Protein AF-A0A1F9WRW9-F1 (afdb_monomer)

Mean predicted aligned error: 10.28 Å

Radius of gyration: 24.56 Å; Cα contacts (8 Å, |Δi|>4): 635; chains: 1; bounding box: 62×51×99 Å

Foldseek 3Di:
DKFWEFEAEAQDEPPDGLADLVLLVVLCVVLVGQEYEHAYEPDQVVLVVSCVVPDSHHRWTWHFAQEPLFTKIQTNADDDDDHHHHQQVSQVVSVVRVTFIEQELQQDPRTNPPCLLPHPGLAYALAEQLVLVVVVSSPVRVVSCVVNVHAYWHHHNFNHSNCGNQKTKIFPDDDDVCRRVSRSVNRIDIRHGHDDQPVVLCCCAPVLDADAAADRSDNAAPLPPNAYKYFYPAFDFAQAPPPRDTDTGRIAGSVRHDHDPVRVVVSVVVSPDDDPVCVVVPPDDDPDDDPDPDDDDDDDDDDDDDD

Nearest PDB structures (foldseek):
  7rty-assembly2_B  TM=6.836E-01  e=5.326E-07  Pseudomonas syringae
  2yxo-assembly1_B  TM=4.960E-01  e=2.112E-01  Thermus thermophilus
  7k47-assembly1_A  TM=5.049E-01  e=2.153E+00  Stenotrophomonas maltophilia K279a
  6ht7-assembly1_I  TM=4.083E-01  e=4.763E+00  Homo sapiens

Solvent-accessible surface area (backbone atoms only — not comparable to full-atom values): 16814 Å² total; per-residue (Å²): 99,70,39,34,27,22,68,32,27,29,38,40,53,93,95,41,79,60,42,53,74,65,50,43,53,54,22,33,60,75,48,69,37,49,28,36,24,28,31,15,54,97,45,36,68,64,30,51,48,46,36,74,76,38,82,94,42,47,51,42,26,18,29,34,34,48,25,72,56,20,38,34,30,27,42,55,36,86,65,79,70,80,62,64,39,52,50,66,59,51,42,52,53,23,45,74,55,69,18,44,32,30,34,45,42,23,60,48,89,62,19,33,42,76,48,66,81,72,53,91,55,45,29,27,28,25,36,45,10,72,47,43,86,53,57,64,41,32,51,52,26,40,50,51,23,59,76,68,71,41,18,68,42,16,14,22,67,33,35,42,41,90,51,48,52,50,5,19,24,32,34,55,22,84,51,78,86,40,42,62,62,18,48,58,69,45,43,61,49,71,39,88,32,53,54,82,78,52,68,68,55,48,43,34,53,75,67,63,51,60,84,49,74,59,54,67,81,52,100,58,52,30,95,85,76,57,31,20,64,35,60,44,97,61,70,40,83,41,53,14,75,83,77,58,58,72,44,78,40,38,62,29,23,47,82,65,53,26,68,46,69,70,60,46,53,54,50,52,51,56,72,72,46,78,58,86,83,54,71,76,72,78,75,66,82,78,80,78,82,76,82,77,80,81,81,82,78,86,85,79,88,80,88,79,89,83,134

Sequence (307 aa):
MALRLDLHVHSQSHGRTYITAENLRSALQRGKLHGVAITNFFDMSHALWLKKNITDFIILAGQEIWTKGGHIIGLGTRKVIEDFHDTEETIKEIHAQGGIAIAPHPYLFLGIGDKVYSAPVDAVESYNGIIGPYIIPNLRAKYAAKKRKLPQTASTDTMDSGYIGHSFTEVAADNEAQILPAICSGRMRLHKRSLPLPLSFIMKNLLYFKNIAPYSLHAMPCLICGSSMAVRPLKKKLACSACGMEQRSRILCSNGHYLCKPCIMEKTKKLLTPAPTERSKLRTPAPAESSKLHTLAPTGRGQGEGE

Structure (mmCIF, N/CA/C/O backbone):
data_AF-A0A1F9WRW9-F1
#
_entry.id   AF-A0A1F9WRW9-F1
#
loop_
_atom_site.group_PDB
_atom_site.id
_atom_site.type_symbol
_atom_site.label_atom_id
_atom_site.label_alt_id
_atom_site.label_comp_id
_atom_site.label_asym_id
_atom_site.label_entity_id
_atom_site.label_seq_id
_atom_site.pdbx_PDB_ins_code
_atom_site.Cartn_x
_atom_site.Cartn_y
_atom_site.Cartn_z
_atom_site.occupancy
_atom_site.B_iso_or_equiv
_atom_site.auth_seq_id
_atom_site.auth_comp_id
_atom_site.auth_asym_id
_atom_site.auth_atom_id
_atom_site.pdbx_PDB_model_num
ATOM 1 N N . MET A 1 1 ? -20.398 1.602 15.200 1.00 82.12 1 MET A N 1
ATOM 2 C CA . MET A 1 1 ? -19.785 2.882 14.781 1.00 82.12 1 MET A CA 1
ATOM 3 C C . MET A 1 1 ? -19.032 2.684 13.465 1.00 82.12 1 MET A C 1
ATOM 5 O O . MET A 1 1 ? -18.997 1.566 12.956 1.00 82.12 1 MET A O 1
ATOM 9 N N . ALA A 1 2 ? -18.525 3.759 12.849 1.00 93.06 2 ALA A N 1
ATOM 10 C CA . ALA A 1 2 ? -17.751 3.688 11.608 1.00 93.06 2 ALA A CA 1
ATOM 11 C C . ALA A 1 2 ? -16.446 4.483 11.744 1.00 93.06 2 ALA A C 1
ATOM 13 O O . ALA A 1 2 ? -16.473 5.680 12.028 1.00 93.06 2 ALA A O 1
ATOM 14 N N . LEU A 1 3 ? -15.314 3.820 11.514 1.00 98.19 3 LEU A N 1
ATOM 15 C CA . LEU A 1 3 ? -13.981 4.408 11.597 1.00 98.19 3 LEU A CA 1
ATOM 16 C C . LEU A 1 3 ? -13.522 4.852 10.210 1.00 98.19 3 LEU A C 1
ATOM 18 O O . LEU A 1 3 ? -13.533 4.077 9.258 1.00 98.19 3 LEU A O 1
ATOM 22 N N . ARG A 1 4 ? -13.104 6.111 10.102 1.00 98.44 4 ARG A N 1
ATOM 23 C CA . ARG A 1 4 ? -12.564 6.723 8.877 1.00 98.44 4 ARG A CA 1
ATOM 24 C C . ARG A 1 4 ? -11.053 6.528 8.842 1.00 98.44 4 ARG A C 1
ATOM 26 O O . ARG A 1 4 ? -10.370 7.113 9.681 1.00 98.44 4 ARG A O 1
ATOM 33 N N . LEU A 1 5 ? -10.564 5.731 7.894 1.00 98.38 5 LEU A N 1
ATOM 34 C CA . LEU A 1 5 ? -9.168 5.303 7.812 1.00 98.38 5 LEU A CA 1
ATOM 35 C C . LEU A 1 5 ? -8.613 5.501 6.401 1.00 98.38 5 LEU A C 1
ATOM 37 O O . LEU A 1 5 ? -9.212 5.044 5.427 1.00 98.38 5 LEU A O 1
ATOM 41 N N . ASP A 1 6 ? -7.451 6.136 6.286 1.00 98.00 6 ASP A N 1
ATOM 42 C CA . ASP A 1 6 ? -6.658 6.085 5.054 1.00 98.00 6 ASP A CA 1
ATOM 43 C C . ASP A 1 6 ? -5.771 4.834 5.097 1.00 98.00 6 ASP A C 1
ATOM 45 O O . ASP A 1 6 ? -4.915 4.717 5.967 1.00 98.00 6 ASP A O 1
ATOM 49 N N . LEU A 1 7 ? -6.037 3.852 4.235 1.00 98.00 7 LEU A N 1
ATOM 50 C CA . LEU A 1 7 ? -5.495 2.490 4.363 1.00 98.00 7 LEU A CA 1
ATOM 51 C C . LEU A 1 7 ? -4.192 2.244 3.583 1.00 98.00 7 LEU A C 1
ATOM 53 O O . LEU A 1 7 ? -3.739 1.103 3.521 1.00 98.00 7 LEU A O 1
ATOM 57 N N . HIS A 1 8 ? -3.606 3.283 2.988 1.00 97.44 8 HIS A N 1
ATOM 58 C CA . HIS A 1 8 ? -2.374 3.178 2.210 1.00 97.44 8 HIS A CA 1
ATOM 59 C C . HIS A 1 8 ? -1.616 4.510 2.278 1.00 97.44 8 HIS A C 1
ATOM 61 O O . HIS A 1 8 ? -1.972 5.460 1.581 1.00 97.44 8 HIS A O 1
ATOM 67 N N . VAL A 1 9 ? -0.610 4.603 3.150 1.00 96.31 9 VAL A N 1
ATOM 68 C CA . VAL A 1 9 ? 0.214 5.807 3.353 1.00 96.31 9 VAL A CA 1
ATOM 69 C C . VAL A 1 9 ? 1.658 5.404 3.633 1.00 96.31 9 VAL A C 1
ATOM 71 O O . VAL A 1 9 ? 1.925 4.477 4.397 1.00 96.31 9 VAL A O 1
ATOM 74 N N . HIS A 1 10 ? 2.599 6.161 3.079 1.00 94.69 10 HIS A N 1
ATOM 75 C CA . HIS A 1 10 ? 4.034 5.947 3.245 1.00 94.69 10 HIS A CA 1
ATOM 76 C C . HIS A 1 10 ? 4.632 7.041 4.127 1.00 94.69 10 HIS A C 1
ATOM 78 O O . HIS A 1 10 ? 4.780 8.189 3.722 1.00 94.69 10 HIS A O 1
ATOM 84 N N . SER A 1 11 ? 5.005 6.697 5.354 1.00 92.44 11 SER A N 1
ATOM 85 C CA . SER A 1 11 ? 5.686 7.625 6.267 1.00 92.44 11 SER A CA 1
ATOM 86 C C . SER A 1 11 ? 7.194 7.705 6.036 1.00 92.44 11 SER A C 1
ATOM 88 O O . SER A 1 11 ? 7.817 8.723 6.348 1.00 92.44 11 SER A O 1
ATOM 90 N N . GLN A 1 12 ? 7.781 6.638 5.490 1.00 86.88 12 GLN A N 1
ATOM 91 C CA . GLN A 1 12 ? 9.188 6.563 5.124 1.00 86.88 12 GLN A CA 1
ATOM 92 C C . GLN A 1 12 ? 9.367 5.815 3.811 1.00 86.88 12 GLN A C 1
ATOM 94 O O . GLN A 1 12 ? 8.565 4.960 3.445 1.00 86.88 12 GLN A O 1
ATOM 99 N N . SER A 1 13 ? 10.468 6.102 3.125 1.00 76.44 13 SER A N 1
ATOM 100 C CA . SER A 1 13 ? 10.911 5.321 1.974 1.00 76.44 13 SER A CA 1
ATOM 101 C C . SER A 1 13 ? 12.418 5.485 1.796 1.00 76.44 13 SER A C 1
ATOM 103 O O . SER A 1 13 ? 12.931 6.603 1.879 1.00 76.44 13 SER A O 1
ATOM 105 N N . HIS A 1 14 ? 13.129 4.377 1.560 1.00 68.62 14 HIS A N 1
ATOM 106 C CA . HIS A 1 14 ? 14.575 4.348 1.286 1.00 68.62 14 HIS A CA 1
ATOM 107 C C . HIS A 1 14 ? 15.418 5.148 2.303 1.00 68.62 14 HIS A C 1
ATOM 109 O O . HIS A 1 14 ? 16.254 5.972 1.930 1.00 68.62 14 HIS A O 1
ATOM 115 N N . GLY A 1 15 ? 15.160 4.948 3.601 1.00 67.31 15 GLY A N 1
ATOM 116 C CA . GLY A 1 15 ? 15.907 5.592 4.691 1.00 67.31 15 GLY A CA 1
ATOM 117 C C . GLY A 1 15 ? 15.568 7.067 4.937 1.00 67.31 15 GLY A C 1
ATOM 118 O O . GLY A 1 15 ? 16.216 7.710 5.759 1.00 67.31 15 GLY A O 1
ATOM 119 N N . ARG A 1 16 ? 14.562 7.623 4.249 1.00 75.38 16 ARG A N 1
ATOM 120 C CA . ARG A 1 16 ? 14.072 8.990 4.473 1.00 75.38 16 ARG A CA 1
ATOM 121 C C . ARG A 1 16 ? 12.708 8.972 5.142 1.00 75.38 16 ARG A C 1
ATOM 123 O O . ARG A 1 16 ? 11.812 8.262 4.687 1.00 75.38 16 ARG A O 1
ATOM 130 N N . THR A 1 17 ? 12.545 9.800 6.169 1.00 82.75 17 THR A N 1
ATOM 131 C CA . THR A 1 17 ? 11.250 10.075 6.799 1.00 82.75 17 THR A CA 1
ATOM 132 C C . THR A 1 17 ? 10.580 11.258 6.125 1.00 82.75 17 THR A C 1
ATOM 134 O O . THR A 1 17 ? 11.174 12.328 6.029 1.00 82.75 17 THR A O 1
ATOM 137 N N . TYR A 1 18 ? 9.339 11.068 5.680 1.00 84.12 18 TYR A N 1
ATOM 138 C CA . TYR A 1 18 ? 8.533 12.108 5.036 1.00 84.12 18 TYR A CA 1
ATOM 139 C C . TYR A 1 18 ? 7.429 12.642 5.952 1.00 84.12 18 TYR A C 1
ATOM 141 O O . TYR A 1 18 ? 7.049 13.806 5.855 1.00 84.12 18 TYR A O 1
ATOM 149 N N . ILE A 1 19 ? 6.926 11.808 6.865 1.00 91.38 19 ILE A N 1
ATOM 150 C CA . ILE A 1 19 ? 5.790 12.139 7.729 1.00 91.38 19 ILE A CA 1
ATOM 151 C C . ILE A 1 19 ? 6.215 11.946 9.180 1.00 91.38 19 ILE A C 1
ATOM 153 O O . ILE A 1 19 ? 6.437 10.817 9.592 1.00 91.38 19 ILE A O 1
ATOM 157 N N . THR A 1 20 ? 6.328 13.023 9.959 1.00 94.38 20 THR A N 1
ATOM 158 C CA . THR A 1 20 ? 6.591 12.939 11.408 1.00 94.38 20 THR A CA 1
ATOM 159 C C . THR A 1 20 ? 5.308 12.658 12.194 1.00 94.38 20 THR A C 1
ATOM 161 O O . THR A 1 20 ? 4.205 12.753 11.648 1.00 94.38 20 THR A O 1
ATOM 164 N N . ALA A 1 21 ? 5.429 12.345 13.488 1.00 96.62 21 ALA A N 1
ATOM 165 C CA . ALA A 1 21 ? 4.270 12.133 14.354 1.00 96.62 21 ALA A CA 1
ATOM 166 C C . ALA A 1 21 ? 3.379 13.382 14.460 1.00 96.62 21 ALA A C 1
ATOM 168 O O . ALA A 1 21 ? 2.155 13.272 14.412 1.00 96.62 21 ALA A O 1
ATOM 169 N N . GLU A 1 22 ? 3.982 14.568 14.557 1.00 96.75 22 GLU A N 1
ATOM 170 C CA . GLU A 1 22 ? 3.281 15.851 14.661 1.00 96.75 22 GLU A CA 1
ATOM 171 C C . GLU A 1 22 ? 2.482 16.118 13.386 1.00 96.75 22 GLU A C 1
ATOM 173 O O . GLU A 1 22 ? 1.268 16.322 13.432 1.00 96.75 22 GLU A O 1
ATOM 178 N N . ASN A 1 23 ? 3.145 16.014 12.230 1.00 95.81 23 ASN A N 1
ATOM 179 C CA . ASN A 1 23 ? 2.509 16.217 10.934 1.00 95.81 23 ASN A CA 1
ATOM 180 C C . ASN A 1 23 ? 1.405 15.187 10.673 1.00 95.81 23 ASN A C 1
ATOM 182 O O . ASN A 1 23 ? 0.386 15.525 10.066 1.00 95.81 23 ASN A O 1
ATOM 186 N N . LEU A 1 24 ? 1.578 13.947 11.143 1.00 97.88 24 LEU A N 1
ATOM 187 C CA . LEU A 1 24 ? 0.551 12.920 11.041 1.00 97.88 24 LEU A CA 1
ATOM 188 C C . LEU A 1 24 ? -0.679 13.262 11.887 1.00 97.88 24 LEU A C 1
ATOM 190 O O . LEU A 1 24 ? -1.792 13.238 11.365 1.00 97.88 24 LEU A O 1
ATOM 194 N N . ARG A 1 25 ? -0.495 13.643 13.158 1.00 98.19 25 ARG A N 1
ATOM 195 C CA . ARG A 1 25 ? -1.594 14.075 14.042 1.00 98.19 25 ARG A CA 1
ATOM 196 C C . ARG A 1 25 ? -2.367 15.238 13.426 1.00 98.19 25 ARG A C 1
ATOM 198 O O . ARG A 1 25 ? -3.588 15.159 13.298 1.00 98.19 25 ARG A O 1
ATOM 205 N N . SER A 1 26 ? -1.667 16.277 12.963 1.00 97.69 26 SER A N 1
ATOM 206 C CA . SER A 1 26 ? -2.303 17.425 12.305 1.00 97.69 26 SER A CA 1
ATOM 207 C C . SER A 1 26 ? -3.091 17.019 11.057 1.00 97.69 26 SER A C 1
ATOM 209 O O . SER A 1 26 ? -4.183 17.536 10.814 1.00 97.69 26 SER A O 1
ATOM 211 N N . ALA A 1 27 ? -2.573 16.076 10.266 1.00 97.19 27 ALA A N 1
ATOM 212 C CA . ALA A 1 27 ? -3.260 15.576 9.083 1.00 97.19 27 ALA A CA 1
ATOM 213 C C . ALA A 1 27 ? -4.540 14.798 9.427 1.00 97.19 27 ALA A C 1
ATOM 215 O O . ALA A 1 27 ? -5.587 15.053 8.827 1.00 97.19 27 ALA A O 1
ATOM 216 N N . LEU A 1 28 ? -4.482 13.903 10.419 1.00 98.19 28 LEU A N 1
ATOM 217 C CA . LEU A 1 28 ? -5.633 13.118 10.876 1.00 98.19 28 LEU A CA 1
ATOM 218 C C . LEU A 1 28 ? -6.740 14.014 11.446 1.00 98.19 28 LEU A C 1
ATOM 220 O O . LEU A 1 28 ? -7.907 13.856 11.075 1.00 98.19 28 LEU A O 1
ATOM 224 N N . GLN A 1 29 ? -6.373 15.014 12.255 1.00 97.81 29 GLN A N 1
ATOM 225 C CA . GLN A 1 29 ? -7.298 16.021 12.787 1.00 97.81 29 GLN A CA 1
ATOM 226 C C . GLN A 1 29 ? -7.979 16.810 11.663 1.00 97.81 29 GLN A C 1
ATOM 228 O O . GLN A 1 29 ? -9.209 16.873 11.597 1.00 97.81 29 GLN A O 1
ATOM 233 N N . ARG A 1 30 ? -7.193 17.358 10.727 1.00 96.69 30 ARG A N 1
ATOM 234 C CA . ARG A 1 30 ? -7.701 18.123 9.576 1.00 96.69 30 ARG A CA 1
ATOM 235 C C . ARG A 1 30 ? -8.633 17.291 8.693 1.00 96.69 30 ARG A C 1
ATOM 237 O O . ARG A 1 30 ? -9.667 17.790 8.251 1.00 96.69 30 ARG A O 1
ATOM 244 N N . GLY A 1 31 ? -8.287 16.028 8.445 1.00 95.06 31 GLY A N 1
ATOM 245 C CA . GLY A 1 31 ? -9.088 15.090 7.653 1.00 95.06 31 GLY A CA 1
ATOM 246 C C . GLY A 1 31 ? -10.327 14.549 8.377 1.00 95.06 31 GLY A C 1
ATOM 247 O O . GLY A 1 31 ? -11.183 13.922 7.740 1.00 95.06 31 GLY A O 1
ATOM 248 N N . LYS A 1 32 ? -10.446 14.798 9.693 1.00 97.12 32 LYS A N 1
ATOM 249 C CA . LYS A 1 32 ? -11.432 14.171 10.589 1.00 97.12 32 LYS A CA 1
ATOM 250 C C . LYS A 1 32 ? -11.393 12.639 10.466 1.00 97.12 32 LYS A C 1
ATOM 252 O O . LYS A 1 32 ? -12.433 11.986 10.326 1.00 97.12 32 LYS A O 1
ATOM 257 N N . LEU A 1 33 ? -10.180 12.091 10.420 1.00 98.12 33 LEU A N 1
ATOM 258 C CA . LEU A 1 33 ? -9.922 10.657 10.374 1.00 98.12 33 LEU A CA 1
ATOM 259 C C . LEU A 1 33 ? -9.777 10.106 11.790 1.00 98.12 33 LEU A C 1
ATOM 261 O O . LEU A 1 33 ? -9.302 10.792 12.689 1.00 98.12 33 LEU A O 1
ATOM 265 N N . HIS A 1 34 ? -10.156 8.844 11.959 1.00 98.38 34 HIS A N 1
ATOM 266 C CA . HIS A 1 34 ? -9.939 8.114 13.208 1.00 98.38 34 HIS A CA 1
ATOM 267 C C . HIS A 1 34 ? -8.572 7.417 13.216 1.00 98.38 34 HIS A C 1
ATOM 269 O O . HIS A 1 34 ? -8.095 7.001 14.268 1.00 98.38 34 HIS A O 1
ATOM 275 N N . GLY A 1 35 ? -7.939 7.282 12.049 1.00 98.06 35 GLY A N 1
ATOM 276 C CA . GLY A 1 35 ? -6.665 6.600 11.920 1.00 98.06 35 GLY A CA 1
ATOM 277 C C . GLY A 1 35 ? -6.154 6.480 10.491 1.00 98.06 35 GLY A C 1
ATOM 278 O O . GLY A 1 35 ? -6.742 7.007 9.543 1.00 98.06 35 GLY A O 1
ATOM 279 N N . VAL A 1 36 ? -5.047 5.759 10.356 1.00 98.56 36 VAL A N 1
ATOM 280 C CA . VAL A 1 36 ? -4.311 5.538 9.106 1.00 98.56 36 VAL A CA 1
ATOM 281 C C . VAL A 1 36 ? -3.607 4.185 9.145 1.00 98.56 36 VAL A C 1
ATOM 283 O O . VAL A 1 36 ? -3.233 3.710 10.218 1.00 98.56 36 VAL A O 1
ATOM 286 N N . ALA A 1 37 ? -3.393 3.575 7.983 1.00 98.38 37 ALA A N 1
ATOM 287 C CA . ALA A 1 37 ? -2.439 2.493 7.820 1.00 98.38 37 ALA A CA 1
ATOM 288 C C . ALA A 1 37 ? -1.130 3.018 7.227 1.00 98.38 37 ALA A C 1
ATOM 290 O O . ALA A 1 37 ? -1.129 3.654 6.174 1.00 98.38 37 ALA A O 1
ATOM 291 N N . ILE A 1 38 ? -0.022 2.738 7.910 1.00 97.88 38 ILE A N 1
ATOM 292 C CA . ILE A 1 38 ? 1.322 3.066 7.439 1.00 97.88 38 ILE A CA 1
ATOM 293 C C . ILE A 1 38 ? 1.915 1.809 6.808 1.00 97.88 38 ILE A C 1
ATOM 295 O O . ILE A 1 38 ? 2.136 0.821 7.507 1.00 97.88 38 ILE A O 1
ATOM 299 N N . THR A 1 39 ? 2.156 1.853 5.501 1.00 96.88 39 THR A N 1
ATOM 300 C CA . THR A 1 39 ? 2.497 0.697 4.658 1.00 96.88 39 THR A CA 1
ATOM 301 C C . THR A 1 39 ? 3.750 0.974 3.838 1.00 96.88 39 THR A C 1
ATOM 303 O O . THR A 1 39 ? 3.727 0.914 2.615 1.00 96.88 39 THR A O 1
ATOM 306 N N . ASN A 1 40 ? 4.848 1.301 4.518 1.00 93.56 40 ASN A N 1
ATOM 307 C CA . ASN A 1 40 ? 6.118 1.611 3.863 1.00 93.56 40 ASN A CA 1
ATOM 308 C C . ASN A 1 40 ? 6.660 0.404 3.070 1.00 93.56 40 ASN A C 1
ATOM 310 O O . ASN A 1 40 ? 6.335 -0.754 3.349 1.00 93.56 40 ASN A O 1
ATOM 314 N N . PHE A 1 41 ? 7.547 0.686 2.117 1.00 90.94 41 PHE A N 1
ATOM 315 C CA . PHE A 1 41 ? 8.319 -0.330 1.400 1.00 90.94 41 PHE A CA 1
ATOM 316 C C . PHE A 1 41 ? 9.515 -0.816 2.225 1.00 90.94 41 PHE A C 1
ATOM 318 O O . PHE A 1 41 ? 10.189 0.007 2.847 1.00 90.94 41 PHE A O 1
ATOM 325 N N . PHE A 1 42 ? 9.835 -2.113 2.149 1.00 88.12 42 PHE A N 1
ATOM 326 C CA . PHE A 1 42 ? 11.041 -2.767 2.706 1.00 88.12 42 PHE A CA 1
ATOM 327 C C . PHE A 1 42 ? 11.261 -2.670 4.229 1.00 88.12 42 PHE A C 1
ATOM 329 O O . PHE A 1 42 ? 12.128 -3.357 4.765 1.00 88.12 42 PHE A O 1
ATOM 336 N N . ASP A 1 43 ? 10.515 -1.824 4.937 1.00 86.88 43 ASP A N 1
ATOM 337 C CA . ASP A 1 43 ? 10.693 -1.540 6.357 1.00 86.88 43 ASP A CA 1
ATOM 338 C C . ASP A 1 43 ? 9.342 -1.247 7.022 1.00 86.88 43 ASP A C 1
ATOM 340 O O . ASP A 1 43 ? 8.448 -0.647 6.432 1.00 86.88 43 ASP A O 1
ATOM 344 N N . MET A 1 44 ? 9.209 -1.642 8.285 1.00 92.69 44 MET A N 1
ATOM 345 C CA . MET A 1 44 ? 8.047 -1.370 9.134 1.00 92.69 44 MET A CA 1
ATOM 346 C C . MET A 1 44 ? 8.406 -0.595 10.407 1.00 92.69 44 MET A C 1
ATOM 348 O O . MET A 1 44 ? 7.517 -0.253 11.188 1.00 92.69 44 MET A O 1
ATOM 352 N N . SER A 1 45 ? 9.685 -0.298 10.638 1.00 92.00 45 SER A N 1
ATOM 353 C CA . SER A 1 45 ? 10.194 0.244 11.901 1.00 92.00 45 SER A CA 1
ATOM 354 C C . SER A 1 45 ? 9.472 1.524 12.310 1.00 92.00 45 SER A C 1
ATOM 356 O O . SER A 1 45 ? 9.022 1.653 13.449 1.00 92.00 45 SER A O 1
ATOM 358 N N . HIS A 1 46 ? 9.264 2.448 11.372 1.00 94.38 46 HIS A N 1
ATOM 359 C CA . HIS A 1 46 ? 8.559 3.689 11.672 1.00 94.38 46 HIS A CA 1
ATOM 360 C C . HIS A 1 46 ? 7.039 3.539 11.755 1.00 94.38 46 HIS A C 1
ATOM 362 O O . HIS A 1 46 ? 6.419 4.236 12.551 1.00 94.38 46 HIS A O 1
ATOM 368 N N . ALA A 1 47 ? 6.430 2.594 11.030 1.00 95.69 47 ALA A N 1
ATOM 369 C CA . ALA A 1 47 ? 5.016 2.260 11.222 1.00 95.69 47 ALA A CA 1
ATOM 370 C C . ALA A 1 47 ? 4.763 1.760 12.656 1.00 95.69 47 ALA A C 1
ATOM 372 O O . ALA A 1 47 ? 3.835 2.212 13.328 1.00 95.69 47 ALA A O 1
ATOM 373 N N . LEU A 1 48 ? 5.638 0.879 13.152 1.00 95.75 48 LEU A N 1
ATOM 374 C CA . LEU A 1 48 ? 5.597 0.358 14.519 1.00 95.75 48 LEU A CA 1
ATOM 375 C C . LEU A 1 48 ? 5.904 1.444 15.560 1.00 95.75 48 LEU A C 1
ATOM 377 O O . LEU A 1 48 ? 5.237 1.513 16.593 1.00 95.75 48 LEU A O 1
ATOM 381 N N . TRP A 1 49 ? 6.873 2.322 15.285 1.00 96.25 49 TRP A N 1
ATOM 382 C CA . TRP A 1 49 ? 7.179 3.460 16.152 1.00 96.25 49 TRP A CA 1
ATOM 383 C C . TRP A 1 49 ? 5.996 4.432 16.248 1.00 96.25 49 TRP A C 1
ATOM 385 O O . TRP A 1 49 ? 5.603 4.787 17.358 1.00 96.25 49 TRP A O 1
ATOM 395 N N . LEU A 1 50 ? 5.370 4.808 15.127 1.00 97.12 50 LEU A N 1
ATOM 396 C CA . LEU A 1 50 ? 4.178 5.664 15.119 1.00 97.12 50 LEU A CA 1
ATOM 397 C C . LEU A 1 50 ? 3.032 5.012 15.895 1.00 97.12 50 LEU A C 1
ATOM 399 O O . LEU A 1 50 ? 2.422 5.668 16.732 1.00 97.12 50 LEU A O 1
ATOM 403 N N . LYS A 1 51 ? 2.801 3.708 15.692 1.00 96.88 51 LYS A N 1
ATOM 404 C CA . LYS A 1 51 ? 1.787 2.949 16.434 1.00 96.88 51 LYS A CA 1
ATOM 405 C C . LYS A 1 51 ? 2.002 2.959 17.944 1.00 96.88 51 LYS A C 1
ATOM 407 O O . LYS A 1 51 ? 1.038 3.008 18.696 1.00 96.88 51 LYS A O 1
ATOM 412 N N . LYS A 1 52 ? 3.255 2.934 18.400 1.00 96.75 52 LYS A N 1
ATOM 413 C CA . LYS A 1 52 ? 3.582 3.007 19.828 1.00 96.75 52 LYS A CA 1
ATOM 414 C C . LYS A 1 52 ? 3.422 4.420 20.407 1.00 96.75 52 LYS A C 1
ATOM 416 O O . LYS A 1 52 ? 3.060 4.549 21.571 1.00 96.75 52 LYS A O 1
ATOM 421 N N . ASN A 1 53 ? 3.727 5.462 19.630 1.00 97.06 53 ASN A N 1
ATOM 422 C CA . ASN A 1 53 ? 3.836 6.845 20.120 1.00 97.06 53 ASN A CA 1
ATOM 423 C C . ASN A 1 53 ? 2.610 7.730 19.808 1.00 97.06 53 ASN A C 1
ATOM 425 O O . ASN A 1 53 ? 2.531 8.870 20.271 1.00 97.06 53 ASN A O 1
ATOM 429 N N . ILE A 1 54 ? 1.650 7.238 19.024 1.00 97.44 54 ILE A N 1
ATOM 430 C CA . ILE A 1 54 ? 0.385 7.918 18.724 1.00 97.44 54 ILE A CA 1
ATOM 431 C C . ILE A 1 54 ? -0.762 7.044 19.223 1.00 97.44 54 ILE A C 1
ATOM 433 O O . ILE A 1 54 ? -1.072 6.024 18.620 1.00 97.44 54 ILE A O 1
ATOM 437 N N . THR A 1 55 ? -1.364 7.445 20.343 1.00 95.75 55 THR A N 1
ATOM 438 C CA . THR A 1 55 ? -2.390 6.675 21.071 1.00 95.75 55 THR A CA 1
ATOM 439 C C . THR A 1 55 ? -3.786 7.299 21.016 1.00 95.75 55 THR A C 1
ATOM 441 O O . THR A 1 55 ? -4.771 6.645 21.339 1.00 95.75 55 THR A O 1
ATOM 444 N N . ASP A 1 56 ? -3.883 8.555 20.591 1.00 96.50 56 ASP A N 1
ATOM 445 C CA . ASP A 1 56 ? -5.116 9.314 20.344 1.00 96.50 56 ASP A CA 1
ATOM 446 C C . ASP A 1 56 ? -5.725 9.043 18.958 1.00 96.50 56 ASP A C 1
ATOM 448 O O . ASP A 1 56 ? -6.866 9.421 18.702 1.00 96.50 56 ASP A O 1
ATOM 452 N N . PHE A 1 57 ? -4.984 8.368 18.076 1.00 98.19 57 PHE A N 1
ATOM 453 C CA . PHE A 1 57 ? -5.449 7.907 16.770 1.00 98.19 57 PHE A CA 1
ATOM 454 C C . PHE A 1 57 ? -5.089 6.443 16.550 1.00 98.19 57 PHE A C 1
ATOM 456 O O . PHE A 1 57 ? -4.106 5.938 17.087 1.00 98.19 57 PHE A O 1
ATOM 463 N N . ILE A 1 58 ? -5.850 5.775 15.688 1.00 98.38 58 ILE A N 1
ATOM 464 C CA . ILE A 1 58 ? -5.565 4.398 15.293 1.00 98.38 58 ILE A CA 1
ATOM 465 C C . ILE A 1 58 ? -4.451 4.398 14.246 1.00 98.38 58 ILE A C 1
ATOM 467 O O . ILE A 1 58 ? -4.631 4.898 13.134 1.00 98.38 58 ILE A O 1
ATOM 471 N N . ILE A 1 59 ? -3.316 3.787 14.573 1.00 98.12 59 ILE A N 1
ATOM 472 C CA . ILE A 1 59 ? -2.233 3.550 13.618 1.00 98.12 59 ILE A CA 1
ATOM 473 C C . ILE A 1 59 ? -2.156 2.054 13.319 1.00 98.12 59 ILE A C 1
ATOM 475 O O . ILE A 1 59 ? -1.704 1.247 14.135 1.00 98.12 59 ILE A O 1
ATOM 479 N N . LEU A 1 60 ? -2.576 1.674 12.116 1.00 97.81 60 LEU A N 1
ATOM 480 C CA . LEU A 1 60 ? -2.418 0.314 11.620 1.00 97.81 60 LEU A CA 1
ATOM 481 C C . LEU A 1 60 ? -1.025 0.169 11.012 1.00 97.81 60 LEU A C 1
ATOM 483 O O . LEU A 1 60 ? -0.691 0.814 10.019 1.00 97.81 60 LEU A O 1
ATOM 487 N N . ALA A 1 61 ? -0.206 -0.689 11.611 1.00 96.81 61 ALA A N 1
ATOM 488 C CA . ALA A 1 61 ? 1.066 -1.066 11.016 1.00 96.81 61 ALA A CA 1
ATOM 489 C C . ALA A 1 61 ? 0.824 -2.041 9.857 1.00 96.81 61 ALA A C 1
ATOM 491 O O . ALA A 1 61 ? 0.015 -2.968 9.963 1.00 96.81 61 ALA A O 1
ATOM 492 N N . GLY A 1 62 ? 1.534 -1.823 8.759 1.00 96.50 62 GLY A N 1
ATOM 493 C CA . GLY A 1 62 ? 1.576 -2.723 7.622 1.00 96.50 62 GLY A CA 1
ATOM 494 C C . GLY A 1 62 ? 2.819 -2.477 6.778 1.00 96.50 62 GLY A C 1
ATOM 495 O O . GLY A 1 62 ? 3.694 -1.689 7.138 1.00 96.50 62 GLY A O 1
ATOM 496 N N . GLN A 1 63 ? 2.883 -3.153 5.642 1.00 96.88 63 GLN A N 1
ATOM 497 C CA . GLN A 1 63 ? 3.968 -3.027 4.673 1.00 96.88 63 GLN A CA 1
ATOM 498 C C . GLN A 1 63 ? 3.381 -3.125 3.270 1.00 96.88 63 GLN A C 1
ATOM 500 O O . GLN A 1 63 ? 2.491 -3.945 3.038 1.00 96.88 63 GLN A O 1
ATOM 505 N N . GLU A 1 64 ? 3.879 -2.320 2.336 1.00 97.06 64 GLU A N 1
ATOM 506 C CA . GLU A 1 64 ? 3.669 -2.568 0.913 1.00 97.06 64 GLU A CA 1
ATOM 507 C C . GLU A 1 64 ? 4.848 -3.397 0.385 1.00 97.06 64 GLU A C 1
ATOM 509 O O . GLU A 1 64 ? 5.969 -2.910 0.244 1.00 97.06 64 GLU A O 1
ATOM 514 N N . ILE A 1 65 ? 4.600 -4.684 0.142 1.00 96.25 65 ILE A N 1
ATOM 515 C CA . ILE A 1 65 ? 5.608 -5.683 -0.215 1.00 96.25 65 ILE A CA 1
ATOM 516 C C . ILE A 1 65 ? 5.708 -5.829 -1.730 1.00 96.25 65 ILE A C 1
ATOM 518 O O . ILE A 1 65 ? 4.720 -6.050 -2.436 1.00 96.25 65 ILE A O 1
ATOM 522 N N . TRP A 1 66 ? 6.931 -5.782 -2.238 1.00 93.94 66 TRP A N 1
ATOM 523 C CA . TRP A 1 66 ? 7.276 -5.984 -3.634 1.00 93.94 66 TRP A CA 1
ATOM 524 C C . TRP A 1 66 ? 7.406 -7.466 -3.955 1.00 93.94 66 TRP A C 1
ATOM 526 O O . TRP A 1 66 ? 8.491 -8.029 -3.903 1.00 93.94 66 TRP A O 1
ATOM 536 N N . THR A 1 67 ? 6.331 -8.119 -4.375 1.00 94.62 67 THR A N 1
ATOM 537 C CA . THR A 1 67 ? 6.407 -9.525 -4.813 1.00 94.62 67 THR A CA 1
ATOM 538 C C . THR A 1 67 ? 6.870 -9.636 -6.272 1.00 94.62 67 THR A C 1
ATOM 540 O O . THR A 1 67 ? 6.809 -8.670 -7.042 1.00 94.62 67 THR A O 1
ATOM 543 N N . LYS A 1 68 ? 7.242 -10.842 -6.722 1.00 90.12 68 LYS A N 1
ATOM 544 C CA . LYS A 1 68 ? 7.487 -11.135 -8.153 1.00 90.12 68 LYS A CA 1
ATOM 545 C C . LYS A 1 68 ? 6.301 -10.763 -9.041 1.00 90.12 68 LYS A C 1
ATOM 547 O O . LYS A 1 68 ? 6.474 -10.283 -10.164 1.00 90.12 68 LYS A O 1
ATOM 552 N N . GLY A 1 69 ? 5.082 -10.952 -8.539 1.00 89.81 69 GLY A N 1
ATOM 553 C CA . GLY A 1 69 ? 3.855 -10.598 -9.243 1.00 89.81 69 GLY A CA 1
ATOM 554 C C . GLY A 1 69 ? 3.477 -9.128 -9.138 1.00 89.81 69 GLY A C 1
ATOM 555 O O . GLY A 1 69 ? 2.715 -8.674 -9.984 1.00 89.81 69 GL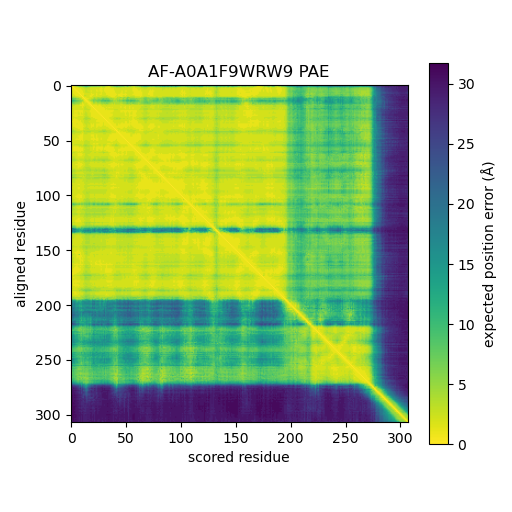Y A O 1
ATOM 556 N N . GLY A 1 70 ? 4.059 -8.342 -8.227 1.00 92.69 70 GLY A N 1
ATOM 557 C CA . GLY A 1 70 ? 3.744 -6.927 -7.990 1.00 92.69 70 GLY A CA 1
ATOM 558 C C . GLY A 1 70 ? 3.514 -6.583 -6.526 1.00 92.69 70 GLY A C 1
ATOM 559 O O . GLY A 1 70 ? 3.737 -7.414 -5.654 1.00 92.69 70 GLY A O 1
ATOM 560 N N . HIS A 1 71 ? 3.081 -5.358 -6.263 1.00 96.25 71 HIS A N 1
ATOM 561 C CA . HIS A 1 71 ? 2.848 -4.896 -4.901 1.00 96.25 71 HIS A CA 1
ATOM 562 C C . HIS A 1 71 ? 1.657 -5.611 -4.256 1.00 96.25 71 HIS A C 1
ATOM 564 O O . HIS A 1 71 ? 0.611 -5.776 -4.888 1.00 96.25 71 HIS A O 1
ATOM 570 N N . ILE A 1 72 ? 1.822 -6.001 -2.995 1.00 98.31 72 ILE A N 1
ATOM 571 C CA . ILE A 1 72 ? 0.776 -6.482 -2.090 1.00 98.31 72 ILE A CA 1
ATOM 572 C C . ILE A 1 72 ? 0.924 -5.712 -0.785 1.00 98.31 72 ILE A C 1
ATOM 574 O O . ILE A 1 72 ? 2.031 -5.596 -0.275 1.00 98.31 72 ILE A O 1
ATOM 578 N N . ILE A 1 73 ? -0.174 -5.221 -0.221 1.00 98.56 73 ILE A N 1
ATOM 579 C CA . ILE A 1 73 ? -0.159 -4.663 1.131 1.00 98.56 73 ILE A CA 1
ATOM 580 C C . ILE A 1 73 ? -0.493 -5.771 2.121 1.00 98.56 73 ILE A C 1
ATOM 582 O O . ILE A 1 73 ? -1.547 -6.396 2.008 1.00 98.56 73 ILE A O 1
ATOM 586 N N . GLY A 1 74 ? 0.368 -5.957 3.118 1.00 98.50 74 GLY A N 1
ATOM 587 C CA . GLY A 1 74 ? 0.040 -6.674 4.345 1.00 98.50 74 GLY A CA 1
ATOM 588 C C . GLY A 1 74 ? -0.375 -5.684 5.427 1.00 98.50 74 GLY A C 1
ATOM 589 O O . GLY A 1 74 ? 0.470 -4.946 5.927 1.00 98.50 74 GLY A O 1
ATOM 590 N N . LEU A 1 75 ? -1.660 -5.650 5.792 1.00 98.06 75 LEU A N 1
ATOM 591 C CA . LEU A 1 75 ? -2.148 -4.847 6.921 1.00 98.06 75 LEU A CA 1
ATOM 592 C C . LEU A 1 75 ? -2.241 -5.692 8.187 1.00 98.06 75 LEU A C 1
ATOM 594 O O . LEU A 1 75 ? -2.746 -6.810 8.145 1.00 98.06 75 LEU A O 1
ATOM 598 N N . GLY A 1 76 ? -1.819 -5.137 9.324 1.00 96.12 76 GLY A N 1
ATOM 599 C CA . GLY A 1 76 ? -1.853 -5.833 10.613 1.00 96.12 76 GLY A CA 1
ATOM 600 C C . GLY A 1 76 ? -0.688 -6.796 10.839 1.00 96.12 76 GLY A C 1
ATOM 601 O O . GLY A 1 76 ? -0.720 -7.579 11.788 1.00 96.12 76 GLY A O 1
ATOM 602 N N . THR A 1 77 ? 0.344 -6.742 9.998 1.00 96.31 77 THR A N 1
ATOM 603 C CA . THR A 1 77 ? 1.580 -7.507 10.188 1.00 96.31 77 THR A CA 1
ATOM 604 C C . THR A 1 77 ? 2.388 -6.938 11.359 1.00 96.31 77 THR A C 1
ATOM 606 O O . THR A 1 77 ? 2.286 -5.761 11.714 1.00 96.31 77 THR A O 1
ATOM 609 N N . ARG A 1 78 ? 3.170 -7.796 12.023 1.00 92.94 78 ARG A N 1
ATOM 610 C CA . ARG A 1 78 ? 3.969 -7.423 13.210 1.00 92.94 78 ARG A CA 1
ATOM 611 C C . ARG A 1 78 ? 5.464 -7.388 12.928 1.00 92.94 78 ARG A C 1
ATOM 613 O O . ARG A 1 78 ? 6.216 -6.811 13.710 1.00 92.94 78 ARG A O 1
ATOM 620 N N . LYS A 1 79 ? 5.893 -8.043 11.855 1.00 94.50 79 LYS A N 1
ATOM 621 C CA . LYS A 1 79 ? 7.283 -8.131 11.424 1.00 94.50 79 LYS A CA 1
ATOM 622 C C . LYS A 1 79 ? 7.348 -7.856 9.930 1.00 94.50 79 LYS A C 1
ATOM 624 O O . LYS A 1 79 ? 6.391 -8.137 9.211 1.00 94.50 79 LYS A O 1
ATOM 629 N N . VAL A 1 80 ? 8.494 -7.342 9.498 1.00 94.94 80 VAL A N 1
ATOM 630 C CA . VAL A 1 80 ? 8.802 -7.165 8.078 1.00 94.94 80 VAL A CA 1
ATOM 631 C C . VAL A 1 80 ? 8.665 -8.511 7.370 1.00 94.94 80 VAL A C 1
ATOM 633 O O . VAL A 1 80 ? 9.158 -9.528 7.860 1.00 94.94 80 VAL A O 1
ATOM 636 N N . ILE A 1 81 ? 7.985 -8.497 6.231 1.00 94.88 81 ILE A N 1
ATOM 637 C CA . ILE A 1 81 ? 7.905 -9.609 5.293 1.00 94.88 81 ILE A CA 1
ATOM 638 C C . ILE A 1 81 ? 8.915 -9.338 4.187 1.00 94.88 81 ILE A C 1
ATOM 640 O O . ILE A 1 81 ? 8.999 -8.224 3.668 1.00 94.88 81 ILE A O 1
ATOM 644 N N . GLU A 1 82 ? 9.700 -10.354 3.848 1.00 91.56 82 GLU A N 1
ATOM 645 C CA . GLU A 1 82 ? 10.733 -10.221 2.832 1.00 91.56 82 GLU A CA 1
ATOM 646 C C . GLU A 1 82 ? 10.136 -9.924 1.450 1.00 91.56 82 GLU A C 1
ATOM 648 O O . GLU A 1 82 ? 9.183 -10.559 0.988 1.00 91.56 82 GLU A O 1
ATOM 653 N N . ASP A 1 83 ? 10.746 -8.966 0.764 1.00 91.00 83 ASP A N 1
ATOM 654 C CA . ASP A 1 83 ? 10.410 -8.622 -0.605 1.00 91.00 83 ASP A CA 1
ATOM 655 C C . ASP A 1 83 ? 10.959 -9.640 -1.616 1.00 91.00 83 ASP A C 1
ATOM 657 O O . ASP A 1 83 ? 11.867 -10.433 -1.370 1.00 91.00 83 ASP A O 1
ATOM 661 N N . PHE A 1 84 ? 10.429 -9.550 -2.829 1.00 90.94 84 PHE A N 1
ATOM 662 C CA . PHE A 1 84 ? 10.822 -10.286 -4.029 1.00 90.94 84 PHE A CA 1
ATOM 663 C C . PHE A 1 84 ? 10.544 -11.796 -4.000 1.00 90.94 84 PHE A C 1
ATOM 665 O O . PHE A 1 84 ? 11.004 -12.517 -4.893 1.00 90.94 84 PHE A O 1
ATOM 672 N N . HIS A 1 85 ? 9.744 -12.261 -3.041 1.00 91.75 85 HIS A N 1
ATOM 673 C CA . HIS A 1 85 ? 9.173 -13.609 -3.016 1.00 91.75 85 HIS A CA 1
ATOM 674 C C . HIS A 1 85 ? 7.970 -13.752 -3.957 1.00 91.75 85 HIS A C 1
ATOM 676 O O . HIS A 1 85 ? 7.556 -12.799 -4.635 1.00 91.75 85 HIS A O 1
ATOM 682 N N . ASP A 1 86 ? 7.467 -14.979 -4.089 1.00 95.19 86 ASP A N 1
ATOM 683 C CA . ASP A 1 86 ? 6.252 -15.241 -4.853 1.00 95.19 86 ASP A CA 1
ATOM 684 C C . ASP A 1 86 ? 5.027 -14.552 -4.226 1.00 95.19 86 ASP A C 1
ATOM 686 O O . ASP A 1 86 ? 4.952 -14.366 -3.014 1.00 95.19 86 ASP A O 1
ATOM 690 N N . THR A 1 87 ? 4.068 -14.137 -5.059 1.00 96.25 87 THR A N 1
ATOM 691 C CA . THR A 1 87 ? 2.909 -13.363 -4.590 1.00 96.25 87 THR A CA 1
ATOM 692 C C . THR A 1 87 ? 2.064 -14.168 -3.607 1.00 96.25 87 THR A C 1
ATOM 694 O O . THR A 1 87 ? 1.645 -13.642 -2.579 1.00 96.25 87 THR A O 1
ATOM 697 N N . GLU A 1 88 ? 1.825 -15.439 -3.903 1.00 97.75 88 GLU A N 1
ATOM 698 C CA . GLU A 1 88 ? 0.999 -16.326 -3.103 1.00 97.75 88 GLU A CA 1
ATOM 699 C C . GLU A 1 88 ? 1.705 -16.730 -1.799 1.00 97.75 88 GLU A C 1
ATOM 701 O O . GLU A 1 88 ? 1.055 -16.826 -0.758 1.00 97.75 88 GLU A O 1
ATOM 706 N N . GLU A 1 89 ? 3.028 -16.907 -1.822 1.00 97.62 89 GLU A N 1
ATOM 707 C CA . GLU A 1 89 ? 3.840 -17.134 -0.615 1.00 97.62 89 GLU A CA 1
ATOM 708 C C . GLU A 1 89 ? 3.852 -15.912 0.307 1.00 97.62 89 GLU A C 1
ATOM 710 O O . GLU A 1 89 ? 3.614 -16.049 1.507 1.00 97.62 89 GLU A O 1
ATOM 715 N N . THR A 1 90 ? 4.034 -14.707 -0.245 1.00 98.19 90 THR A N 1
ATOM 716 C CA . THR A 1 90 ? 3.937 -13.460 0.525 1.00 98.19 90 THR A CA 1
ATOM 717 C C . THR A 1 90 ? 2.565 -13.320 1.185 1.00 98.19 90 THR A C 1
ATOM 719 O O . THR A 1 90 ? 2.487 -12.957 2.355 1.00 98.19 90 THR A O 1
ATOM 722 N N . ILE A 1 91 ? 1.476 -13.634 0.475 1.00 98.62 91 ILE A N 1
ATOM 723 C CA . ILE A 1 91 ? 0.122 -13.577 1.048 1.00 98.62 91 ILE A CA 1
ATOM 724 C C . ILE A 1 91 ? -0.039 -14.574 2.203 1.00 98.62 91 ILE A C 1
ATOM 726 O O . ILE A 1 91 ? -0.575 -14.209 3.248 1.00 98.62 91 ILE A O 1
ATOM 730 N N . LYS A 1 92 ? 0.476 -15.801 2.060 1.00 98.50 92 LYS A N 1
ATOM 731 C CA . LYS A 1 92 ? 0.462 -16.788 3.152 1.00 98.50 92 LYS A CA 1
ATOM 732 C C . LYS A 1 92 ? 1.202 -16.285 4.390 1.00 98.50 92 LYS A C 1
ATOM 734 O O . LYS A 1 92 ? 0.703 -16.468 5.494 1.00 98.50 92 LYS A O 1
ATOM 739 N N . GLU A 1 93 ? 2.350 -15.633 4.218 1.00 98.44 93 GLU A N 1
ATOM 740 C CA . GLU A 1 93 ? 3.107 -15.048 5.331 1.00 98.44 93 GLU A CA 1
ATOM 741 C C . GLU A 1 93 ? 2.343 -13.891 6.001 1.00 98.44 93 GLU A C 1
ATOM 743 O O . GLU A 1 93 ? 2.286 -13.816 7.229 1.00 98.44 93 GLU A O 1
ATOM 748 N N . ILE A 1 94 ? 1.669 -13.033 5.221 1.00 98.62 94 ILE A N 1
ATOM 749 C CA . ILE A 1 94 ? 0.774 -11.991 5.763 1.00 98.62 94 ILE A CA 1
ATOM 750 C C . ILE A 1 94 ? -0.289 -12.625 6.670 1.00 98.62 94 ILE A C 1
ATOM 752 O O . ILE A 1 94 ? -0.480 -12.189 7.811 1.00 98.62 94 ILE A O 1
ATOM 756 N N . HIS A 1 95 ? -0.955 -13.676 6.185 1.00 98.62 95 HIS A N 1
ATOM 757 C CA . HIS A 1 95 ? -1.985 -14.394 6.936 1.00 98.62 95 HIS A CA 1
ATOM 758 C C . HIS A 1 95 ? -1.423 -15.124 8.159 1.00 98.62 95 HIS A C 1
ATOM 760 O O . HIS A 1 95 ? -2.061 -15.115 9.210 1.00 98.62 95 HIS A O 1
ATOM 766 N N . ALA A 1 96 ? -0.216 -15.694 8.078 1.00 98.25 96 ALA A N 1
ATOM 767 C CA . ALA A 1 96 ? 0.456 -16.350 9.204 1.00 98.25 96 ALA A CA 1
ATOM 768 C C . ALA A 1 96 ? 0.745 -15.377 10.361 1.00 98.25 96 ALA A C 1
ATOM 770 O O . ALA A 1 96 ? 0.738 -15.762 11.532 1.00 98.25 96 ALA A O 1
ATOM 771 N N . GLN A 1 97 ? 0.929 -14.090 10.056 1.00 97.81 97 GLN A N 1
ATOM 772 C CA . GLN A 1 97 ? 1.033 -13.042 11.069 1.00 97.81 97 GLN A CA 1
ATOM 773 C C . GLN A 1 97 ? -0.331 -12.559 11.594 1.00 97.81 97 GLN A C 1
ATOM 775 O O . GLN A 1 97 ? -0.364 -11.746 12.518 1.00 97.81 97 GLN A O 1
ATOM 780 N N . GLY A 1 98 ? -1.454 -13.063 11.078 1.00 97.38 98 GLY A N 1
ATOM 781 C CA . GLY A 1 98 ? -2.807 -12.602 11.411 1.00 97.38 98 GLY A CA 1
ATOM 782 C C . GLY A 1 98 ? -3.192 -11.285 10.730 1.00 97.38 98 GLY A C 1
ATOM 783 O O . GLY A 1 98 ? -4.149 -10.637 11.153 1.00 97.38 98 GLY A O 1
ATOM 784 N N . GLY A 1 99 ? -2.426 -10.871 9.717 1.00 98.12 99 GLY A N 1
ATOM 785 C CA . GLY A 1 99 ? -2.748 -9.730 8.871 1.00 98.12 99 GLY A CA 1
ATOM 786 C C . GLY A 1 99 ? -3.683 -10.103 7.722 1.00 98.12 99 GLY A C 1
ATOM 787 O O . GLY A 1 99 ? -4.063 -11.261 7.558 1.00 98.12 99 GLY A O 1
ATOM 788 N N . ILE A 1 100 ? -4.023 -9.110 6.904 1.00 98.69 100 ILE A N 1
ATOM 789 C CA . ILE A 1 100 ? -4.815 -9.281 5.678 1.00 98.69 100 ILE A CA 1
ATOM 790 C C . ILE A 1 100 ? -4.036 -8.767 4.471 1.00 98.69 100 ILE A C 1
ATOM 792 O O . ILE A 1 100 ? -3.295 -7.783 4.569 1.00 98.69 100 ILE A O 1
ATOM 796 N N . ALA A 1 101 ? -4.223 -9.418 3.329 1.00 98.75 101 ALA A N 1
ATOM 797 C CA . ALA A 1 101 ? -3.597 -9.065 2.070 1.00 98.75 101 ALA A CA 1
ATOM 798 C C . ALA A 1 101 ? -4.539 -8.211 1.216 1.00 98.75 101 ALA A C 1
ATOM 800 O O . ALA A 1 101 ? -5.617 -8.647 0.808 1.00 98.75 101 ALA A O 1
ATOM 801 N N . ILE A 1 102 ? -4.110 -6.999 0.884 1.00 98.62 102 ILE A N 1
ATOM 802 C CA . ILE A 1 102 ? -4.811 -6.116 -0.048 1.00 98.62 102 ILE A CA 1
ATOM 803 C C . ILE A 1 102 ? -4.000 -6.056 -1.340 1.00 98.62 102 ILE A C 1
ATOM 805 O O . ILE A 1 102 ? -2.782 -5.921 -1.299 1.00 98.62 102 ILE A O 1
ATOM 809 N N . ALA A 1 103 ? -4.661 -6.143 -2.494 1.00 98.25 103 ALA A N 1
ATOM 810 C CA . ALA A 1 103 ? -4.044 -5.807 -3.775 1.00 98.25 103 ALA A CA 1
ATOM 811 C C . ALA A 1 103 ? -4.086 -4.278 -3.969 1.00 98.25 103 ALA A C 1
ATOM 813 O O . ALA A 1 103 ? -5.139 -3.773 -4.389 1.00 98.25 103 ALA A O 1
ATOM 814 N N . PRO A 1 104 ? -3.004 -3.526 -3.668 1.00 96.38 104 PRO A N 1
ATOM 815 C CA . PRO A 1 104 ? -2.963 -2.102 -3.942 1.00 96.38 104 PRO A CA 1
ATOM 816 C C . PRO A 1 104 ? -2.971 -1.891 -5.447 1.00 96.38 104 PRO A C 1
ATOM 818 O O . PRO A 1 104 ? -2.333 -2.639 -6.201 1.00 96.38 104 PRO A O 1
ATOM 821 N N . HIS A 1 105 ? -3.721 -0.882 -5.880 1.00 92.75 105 HIS A N 1
ATOM 822 C CA . HIS A 1 105 ? -3.695 -0.332 -7.224 1.00 92.75 105 HIS A CA 1
ATOM 823 C C . HIS A 1 105 ? -3.312 -1.333 -8.343 1.00 92.75 105 HIS A C 1
ATOM 825 O O . HIS A 1 105 ? -2.319 -1.139 -9.056 1.00 92.75 105 HIS A O 1
ATOM 831 N N . PRO A 1 106 ? -4.066 -2.433 -8.543 1.00 93.56 106 PRO A N 1
ATOM 832 C CA . PRO A 1 106 ? -3.583 -3.597 -9.293 1.00 93.56 106 PRO A CA 1
ATOM 833 C C . PRO A 1 106 ? -3.202 -3.266 -10.741 1.00 93.56 106 PRO A C 1
ATOM 835 O O . PRO A 1 106 ? -2.342 -3.915 -11.324 1.00 93.56 106 PRO A O 1
ATOM 838 N N . TYR A 1 107 ? -3.804 -2.231 -11.325 1.00 89.88 107 TYR A N 1
ATOM 839 C CA . TYR A 1 107 ? -3.562 -1.808 -12.705 1.00 89.88 107 TYR A CA 1
ATOM 840 C C . TYR A 1 107 ? -2.654 -0.577 -12.844 1.00 89.88 107 TYR A C 1
ATOM 842 O O . TYR A 1 107 ? -2.563 -0.016 -13.942 1.00 89.88 107 TYR A O 1
ATOM 850 N N . LEU A 1 108 ? -1.996 -0.157 -11.760 1.00 82.56 108 LEU A N 1
ATOM 851 C CA . LEU A 1 108 ? -0.930 0.844 -11.779 1.00 82.56 108 LEU A CA 1
ATOM 852 C C . LEU A 1 108 ? 0.443 0.209 -11.991 1.00 82.56 108 LEU A C 1
ATOM 854 O O . LEU A 1 108 ? 0.582 -1.002 -12.175 1.00 82.56 108 LEU A O 1
ATOM 858 N N . PHE A 1 109 ? 1.467 1.062 -12.045 1.00 75.00 109 PHE A N 1
ATOM 859 C CA . PHE A 1 109 ? 2.845 0.599 -12.098 1.00 75.00 109 PHE A CA 1
ATOM 860 C C . PHE A 1 109 ? 3.131 -0.338 -10.932 1.00 75.00 109 PHE A C 1
ATOM 862 O O . PHE A 1 109 ? 2.740 -0.041 -9.814 1.00 75.00 109 PHE A O 1
ATOM 869 N N . LEU A 1 110 ? 3.806 -1.453 -11.206 1.00 84.75 110 LEU A N 1
ATOM 870 C CA . LEU A 1 110 ? 4.166 -2.472 -10.215 1.00 84.75 110 LEU A CA 1
ATOM 871 C C . LEU A 1 110 ? 2.993 -3.165 -9.498 1.00 84.75 110 LEU A C 1
ATOM 873 O O . LEU A 1 110 ? 3.248 -4.156 -8.823 1.00 84.75 110 LEU A O 1
ATOM 877 N N . GLY A 1 111 ? 1.734 -2.791 -9.744 1.00 90.50 111 GLY A N 1
ATOM 878 C CA . GLY A 1 111 ? 0.567 -3.567 -9.323 1.00 90.50 111 GLY A CA 1
ATOM 879 C C . GLY A 1 111 ? 0.555 -4.987 -9.907 1.00 90.50 111 GLY A C 1
ATOM 880 O O . GLY A 1 111 ? 1.271 -5.308 -10.868 1.00 90.50 111 GLY A O 1
ATOM 881 N N . ILE A 1 112 ? -0.264 -5.860 -9.317 1.00 94.19 112 ILE A N 1
ATOM 882 C CA . ILE A 1 112 ? -0.334 -7.284 -9.691 1.00 94.19 112 ILE A CA 1
ATOM 883 C C . ILE A 1 112 ? -1.063 -7.567 -11.017 1.00 94.19 112 ILE A C 1
ATOM 885 O O . ILE A 1 11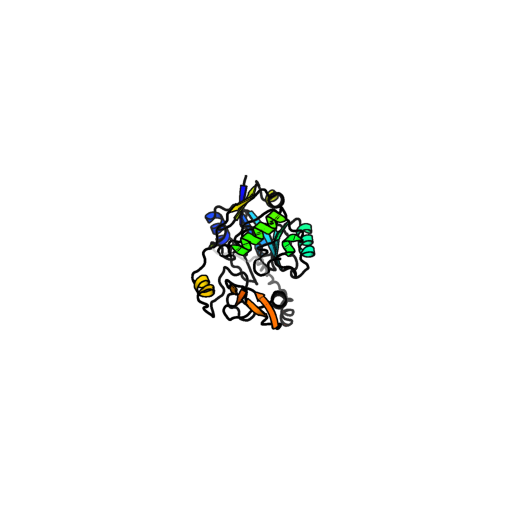2 ? -1.049 -8.688 -11.523 1.00 94.19 112 ILE A O 1
ATOM 889 N N . GLY A 1 113 ? -1.679 -6.556 -11.625 1.00 93.69 113 GLY A N 1
ATOM 890 C CA . GLY A 1 113 ? -2.392 -6.665 -12.892 1.00 93.69 113 GLY A CA 1
ATOM 891 C C . GLY A 1 113 ? -3.512 -7.700 -12.840 1.00 93.69 113 GLY A C 1
ATOM 892 O O . GLY A 1 113 ? -4.261 -7.781 -11.869 1.00 93.69 113 GLY A O 1
ATOM 893 N N . ASP A 1 114 ? -3.616 -8.514 -13.892 1.00 95.38 114 ASP A N 1
ATOM 894 C CA . ASP A 1 114 ? -4.650 -9.548 -13.996 1.00 95.38 114 ASP A CA 1
ATOM 895 C C . ASP A 1 114 ? -4.419 -10.741 -13.044 1.00 95.38 114 ASP A C 1
ATOM 897 O O . ASP A 1 114 ? -5.339 -11.535 -12.853 1.00 95.38 114 ASP A O 1
ATOM 901 N N . LYS A 1 115 ? -3.273 -10.825 -12.340 1.00 95.12 115 LYS A N 1
ATOM 902 C CA . LYS A 1 115 ? -3.115 -11.790 -11.235 1.00 95.12 115 LYS A CA 1
ATOM 903 C C . LYS A 1 115 ? -4.133 -11.565 -10.114 1.00 95.12 115 LYS A C 1
ATOM 905 O O . LYS A 1 115 ? -4.428 -12.504 -9.386 1.00 95.12 115 LYS A O 1
ATOM 910 N N . VAL A 1 116 ? -4.735 -10.375 -9.997 1.00 97.00 116 VAL A N 1
ATOM 911 C CA . VAL A 1 116 ? -5.821 -10.115 -9.029 1.00 97.00 116 VAL A CA 1
ATOM 912 C C . VAL A 1 116 ? -7.012 -11.078 -9.193 1.00 97.00 116 VAL A C 1
ATOM 914 O O . VAL A 1 116 ? -7.773 -11.286 -8.254 1.00 97.00 116 VAL A O 1
ATOM 917 N N . TYR A 1 117 ? -7.188 -11.691 -10.372 1.00 97.44 117 TYR A N 1
ATOM 918 C CA . TYR A 1 117 ? -8.245 -12.679 -10.603 1.00 97.44 117 TYR A CA 1
ATOM 919 C C . TYR A 1 117 ? -7.943 -14.062 -10.021 1.00 97.44 117 TYR A C 1
ATOM 921 O O . TYR A 1 117 ? -8.877 -14.847 -9.869 1.00 97.44 117 TYR A O 1
ATOM 929 N N . SER A 1 118 ? -6.692 -14.374 -9.684 1.00 96.69 118 SER A N 1
ATOM 930 C CA . SER A 1 118 ? -6.290 -15.674 -9.131 1.00 96.69 118 SER A CA 1
ATOM 931 C C . SER A 1 118 ? -5.684 -15.571 -7.732 1.00 96.69 118 SER A C 1
ATOM 933 O O . SER A 1 118 ? -5.896 -16.478 -6.935 1.00 96.69 118 SER A O 1
ATOM 935 N N . ALA A 1 119 ? -4.998 -14.471 -7.411 1.00 96.88 119 ALA A N 1
ATOM 936 C CA . ALA A 1 119 ? -4.316 -14.285 -6.134 1.00 96.88 119 ALA A CA 1
ATOM 937 C C . ALA A 1 119 ? -5.293 -14.368 -4.936 1.00 96.88 119 ALA A C 1
ATOM 939 O O . ALA A 1 119 ? -6.406 -13.830 -5.018 1.00 96.88 119 ALA A O 1
ATOM 940 N N . PRO A 1 120 ? -4.896 -15.004 -3.818 1.00 97.50 120 PRO A N 1
ATOM 941 C CA . PRO A 1 120 ? -5.733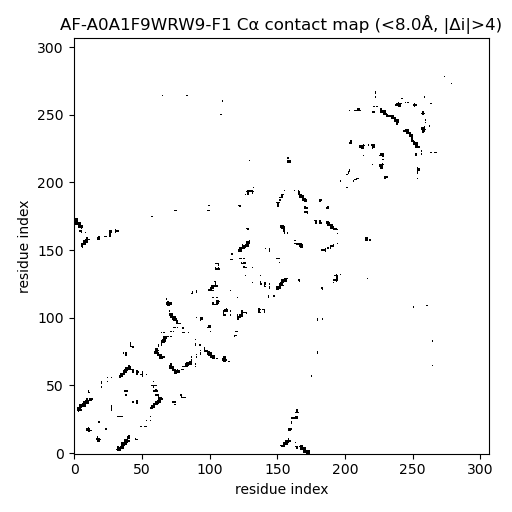 -15.181 -2.629 1.00 97.50 120 PRO A CA 1
ATOM 942 C C . PRO A 1 120 ? -5.767 -13.925 -1.735 1.00 97.50 120 PRO A C 1
ATOM 944 O O . PRO A 1 120 ? -5.544 -14.005 -0.534 1.00 97.50 120 PRO A O 1
ATOM 947 N N . VAL A 1 121 ? -6.015 -12.751 -2.321 1.00 98.44 121 VAL A N 1
ATOM 948 C CA . VAL A 1 121 ? -6.119 -11.479 -1.582 1.00 98.44 121 VAL A CA 1
ATOM 949 C C . VAL A 1 121 ? -7.484 -11.323 -0.909 1.00 98.44 121 VAL A C 1
ATOM 951 O O . VAL A 1 121 ? -8.498 -11.778 -1.439 1.00 98.44 121 VAL A O 1
ATOM 954 N N . ASP A 1 122 ? -7.516 -10.617 0.220 1.00 98.69 122 ASP A N 1
ATOM 955 C CA . ASP A 1 122 ? -8.721 -10.364 1.020 1.00 98.69 122 ASP A CA 1
ATOM 956 C C . ASP A 1 122 ? -9.495 -9.132 0.549 1.00 98.69 122 ASP A C 1
ATOM 958 O O . ASP A 1 122 ? -10.705 -9.039 0.740 1.00 98.69 122 ASP A O 1
ATOM 962 N N . ALA A 1 123 ? -8.809 -8.166 -0.063 1.00 98.50 123 ALA A N 1
ATOM 963 C CA . ALA A 1 123 ? -9.422 -6.958 -0.600 1.00 98.50 123 ALA A CA 1
ATOM 964 C C . ALA A 1 123 ? -8.630 -6.397 -1.788 1.00 98.50 123 ALA A C 1
ATOM 966 O O . ALA A 1 123 ? -7.479 -6.755 -2.041 1.00 98.50 123 ALA A O 1
ATOM 967 N N . VAL A 1 124 ? -9.250 -5.472 -2.516 1.00 98.38 124 VAL A N 1
ATOM 968 C CA . VAL A 1 124 ? -8.621 -4.746 -3.625 1.00 98.38 124 VAL A CA 1
ATOM 969 C C . VAL A 1 124 ? -8.746 -3.249 -3.386 1.00 98.38 124 VAL A C 1
ATOM 971 O O . VAL A 1 124 ? -9.849 -2.747 -3.163 1.00 98.38 124 VAL A O 1
ATOM 974 N N . GLU A 1 125 ? -7.648 -2.511 -3.529 1.00 97.56 125 GLU A N 1
ATOM 975 C CA . GLU A 1 125 ? -7.702 -1.052 -3.611 1.00 97.56 125 GLU A CA 1
ATOM 976 C C . GLU A 1 125 ? -8.339 -0.654 -4.949 1.00 97.56 125 GLU A C 1
ATOM 978 O O . GLU A 1 125 ? -7.718 -0.620 -6.013 1.00 97.56 125 GLU A O 1
ATOM 983 N N . SER A 1 126 ? -9.646 -0.408 -4.900 1.00 94.69 126 SER A N 1
ATOM 984 C CA . SER A 1 126 ? -10.460 -0.075 -6.072 1.00 94.69 126 SER A CA 1
ATOM 985 C C . SER A 1 126 ? -10.345 1.395 -6.474 1.00 94.69 126 SER A C 1
ATOM 987 O O . SER A 1 126 ? -10.785 1.783 -7.561 1.00 94.69 126 SER A O 1
ATOM 989 N N . TYR A 1 127 ? -9.825 2.224 -5.570 1.00 94.06 127 TYR A N 1
ATOM 990 C CA . TYR A 1 127 ? -9.598 3.634 -5.807 1.00 94.06 127 TYR A CA 1
ATOM 991 C C . TYR A 1 127 ? -8.339 4.106 -5.091 1.00 94.06 127 TYR A C 1
ATOM 993 O O . TYR A 1 127 ? -8.323 4.219 -3.868 1.00 94.06 127 TYR A O 1
ATOM 1001 N N . ASN A 1 128 ? -7.329 4.440 -5.880 1.00 91.06 128 ASN A N 1
ATOM 1002 C CA . ASN A 1 128 ? -6.123 5.081 -5.396 1.00 91.06 128 ASN A CA 1
ATOM 1003 C C . ASN A 1 128 ? -6.161 6.589 -5.711 1.00 91.06 128 ASN A C 1
ATOM 1005 O O . ASN A 1 128 ? -6.380 6.989 -6.864 1.00 91.06 128 ASN A O 1
ATOM 1009 N N . GLY A 1 129 ? -5.979 7.417 -4.679 1.00 82.62 129 GLY A N 1
ATOM 1010 C CA . GLY A 1 129 ? -6.066 8.874 -4.734 1.00 82.62 129 GLY A CA 1
ATOM 1011 C C . GLY A 1 129 ? -4.967 9.538 -5.563 1.00 82.62 129 GLY A C 1
ATOM 1012 O O . GLY A 1 129 ? -5.269 10.501 -6.278 1.00 82.62 129 GLY A O 1
ATOM 1013 N N . ILE A 1 130 ? -3.736 9.011 -5.533 1.00 76.88 130 ILE A N 1
ATOM 1014 C CA . ILE A 1 130 ? -2.569 9.550 -6.258 1.00 76.88 130 ILE A CA 1
ATOM 1015 C C . ILE A 1 130 ? -2.795 9.568 -7.771 1.00 76.88 130 ILE A C 1
ATOM 1017 O O . ILE A 1 130 ? -2.320 10.446 -8.490 1.00 76.88 130 ILE A O 1
ATOM 1021 N N . ILE A 1 131 ? -3.602 8.621 -8.250 1.00 66.31 131 ILE A N 1
ATOM 1022 C CA . ILE A 1 131 ? -3.909 8.416 -9.664 1.00 66.31 131 ILE A CA 1
ATOM 1023 C C . ILE A 1 131 ? -5.394 8.675 -9.951 1.00 66.31 131 ILE A C 1
ATOM 1025 O O . ILE A 1 131 ? -5.862 8.418 -11.053 1.00 66.31 131 ILE A O 1
ATOM 1029 N N . GLY A 1 132 ? -6.142 9.279 -9.023 1.00 59.75 132 GLY A N 1
ATOM 1030 C CA . GLY A 1 132 ? -7.543 9.662 -9.236 1.00 59.75 132 GLY A CA 1
ATOM 1031 C C . GLY A 1 132 ? -7.854 10.347 -10.590 1.00 59.75 132 GLY A C 1
ATOM 1032 O O . GLY A 1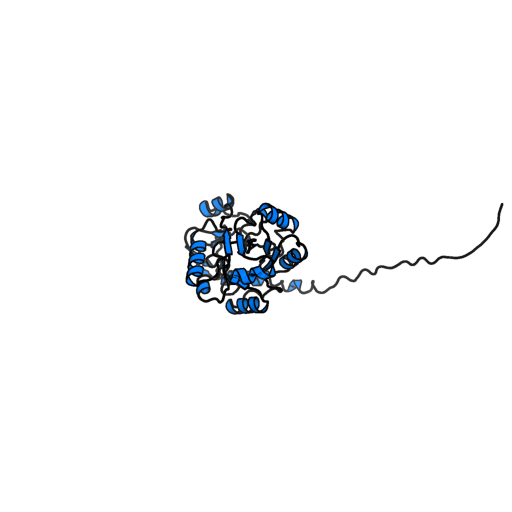 132 ? -8.909 10.072 -11.163 1.00 59.75 132 GLY A O 1
ATOM 1033 N N . PRO A 1 133 ? -6.942 11.147 -11.184 1.00 57.84 133 PRO A N 1
ATOM 1034 C CA . PRO A 1 133 ? -7.109 11.701 -12.535 1.00 57.84 133 PRO A CA 1
ATOM 1035 C C . PRO A 1 133 ? -7.039 10.683 -13.693 1.00 57.84 133 PRO A C 1
ATOM 1037 O O . PRO A 1 133 ? -7.587 10.935 -14.765 1.00 57.84 133 PRO A O 1
ATOM 1040 N N . TYR A 1 134 ? -6.407 9.519 -13.512 1.00 64.19 134 TYR A N 1
ATOM 1041 C CA . TYR A 1 134 ? -6.426 8.423 -14.484 1.00 64.19 134 TYR A CA 1
ATOM 1042 C C . TYR A 1 134 ? -7.534 7.445 -14.105 1.00 64.19 134 TYR A C 1
ATOM 1044 O O . TYR A 1 134 ? -7.359 6.484 -13.358 1.00 64.19 134 TYR A O 1
ATOM 1052 N N . ILE A 1 135 ? -8.698 7.688 -14.688 1.00 73.69 135 ILE A N 1
ATOM 1053 C CA . ILE A 1 135 ? -9.932 6.964 -14.383 1.00 73.69 135 ILE A CA 1
ATOM 1054 C C . ILE A 1 135 ? -9.808 5.458 -14.703 1.00 73.69 135 ILE A C 1
ATOM 1056 O O . ILE A 1 135 ? -10.337 4.616 -13.978 1.00 73.69 135 ILE A O 1
ATOM 1060 N N . ILE A 1 136 ? -9.074 5.089 -15.762 1.00 84.56 136 ILE A N 1
ATOM 1061 C CA . ILE A 1 136 ? -9.060 3.717 -16.304 1.00 84.56 136 ILE A CA 1
ATOM 1062 C C . ILE A 1 136 ? -8.512 2.668 -15.311 1.00 84.56 136 ILE A C 1
ATOM 1064 O O . ILE A 1 136 ? -9.191 1.656 -15.123 1.00 84.56 136 ILE A O 1
ATOM 1068 N N . PRO A 1 137 ? -7.333 2.832 -14.673 1.00 87.31 137 PRO A N 1
ATOM 1069 C CA . PRO A 1 137 ? -6.859 1.869 -13.677 1.00 87.31 137 PRO A CA 1
ATOM 1070 C C . PRO A 1 137 ? -7.828 1.631 -12.516 1.00 87.31 137 PRO A C 1
ATOM 1072 O O . PRO A 1 137 ? -8.108 0.475 -12.204 1.00 87.31 137 PRO A O 1
ATOM 1075 N N . ASN A 1 138 ? -8.396 2.697 -11.940 1.00 90.88 138 ASN A N 1
ATOM 1076 C CA . ASN A 1 138 ? -9.379 2.593 -10.857 1.00 90.88 138 ASN A CA 1
ATOM 1077 C C . ASN A 1 138 ? -10.657 1.871 -11.330 1.00 90.88 138 ASN A C 1
ATOM 1079 O O . ASN A 1 138 ? -11.187 1.010 -10.627 1.00 90.88 138 ASN A O 1
ATOM 1083 N N . LEU A 1 139 ? -11.127 2.134 -12.559 1.00 91.62 139 LEU A N 1
ATOM 1084 C CA . LEU A 1 139 ? -12.255 1.395 -13.142 1.00 91.62 139 LEU A CA 1
ATOM 1085 C C . LEU A 1 139 ? -11.950 -0.096 -13.318 1.00 91.62 139 LEU A C 1
ATOM 1087 O O . LEU A 1 139 ? -12.791 -0.930 -12.981 1.00 91.62 139 LEU A O 1
ATOM 1091 N N . ARG A 1 140 ? -10.754 -0.446 -13.809 1.00 94.50 140 ARG A N 1
ATOM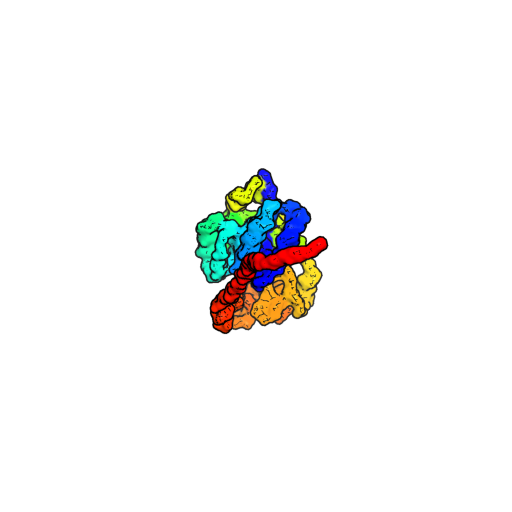 1092 C CA . ARG A 1 140 ? -10.340 -1.850 -13.950 1.00 94.50 140 ARG A CA 1
ATOM 1093 C C . ARG A 1 140 ? -10.229 -2.541 -12.592 1.00 94.50 140 ARG A C 1
ATOM 1095 O O . ARG A 1 140 ? -10.703 -3.665 -12.466 1.00 94.50 140 ARG A O 1
ATOM 1102 N N . ALA A 1 141 ? -9.667 -1.874 -11.583 1.00 95.19 141 ALA A N 1
ATOM 1103 C CA . ALA A 1 141 ? -9.547 -2.410 -10.227 1.00 95.19 141 ALA A CA 1
ATOM 1104 C C . ALA A 1 141 ? -10.930 -2.679 -9.618 1.00 95.19 141 ALA A C 1
ATOM 1106 O O . ALA A 1 141 ? -11.206 -3.786 -9.158 1.00 95.19 141 ALA A O 1
ATOM 1107 N N . LYS A 1 142 ? -11.846 -1.706 -9.725 1.00 95.75 142 LYS A N 1
ATOM 1108 C CA . LYS A 1 142 ? -13.253 -1.852 -9.323 1.00 95.75 142 LYS A CA 1
ATOM 1109 C C . LYS A 1 142 ? -13.951 -3.003 -10.052 1.00 95.75 142 LYS A C 1
ATOM 1111 O O . LYS A 1 142 ? -14.689 -3.763 -9.429 1.00 95.75 142 LYS A O 1
ATOM 1116 N N . TYR A 1 143 ? -13.747 -3.131 -11.363 1.00 97.44 143 TYR A N 1
ATOM 1117 C CA . TYR A 1 143 ? -14.329 -4.217 -12.153 1.00 97.44 143 TYR A CA 1
ATOM 1118 C C . TYR A 1 143 ? -13.814 -5.587 -11.697 1.00 97.44 143 TYR A C 1
ATOM 1120 O O . TYR A 1 143 ? -14.615 -6.491 -11.454 1.00 97.44 143 TYR A O 1
ATOM 1128 N N . ALA A 1 144 ? -12.500 -5.724 -11.513 1.00 97.44 144 ALA A N 1
ATOM 1129 C CA . ALA A 1 144 ? -11.887 -6.961 -11.050 1.00 97.44 144 ALA A CA 1
ATOM 1130 C C . ALA A 1 144 ? -12.391 -7.367 -9.657 1.00 97.44 144 ALA A C 1
ATOM 1132 O O . ALA A 1 144 ? -12.817 -8.508 -9.472 1.00 97.44 144 ALA A O 1
ATOM 1133 N N . ALA A 1 145 ? -12.443 -6.415 -8.717 1.00 97.44 145 ALA A N 1
ATOM 1134 C CA . ALA A 1 145 ? -12.956 -6.638 -7.367 1.00 97.44 145 ALA A CA 1
ATOM 1135 C C . ALA A 1 145 ? -14.415 -7.120 -7.380 1.00 97.44 145 ALA A C 1
ATOM 1137 O O . ALA A 1 145 ? -14.741 -8.121 -6.747 1.00 97.44 145 ALA A O 1
ATOM 1138 N N . LYS A 1 146 ? -15.285 -6.478 -8.176 1.00 97.62 146 LYS A N 1
ATOM 1139 C CA . LYS A 1 146 ? -16.684 -6.908 -8.344 1.00 97.62 146 LYS A CA 1
ATOM 1140 C C . LYS A 1 146 ? -16.798 -8.312 -8.928 1.00 97.62 146 LYS A C 1
ATOM 1142 O O . LYS A 1 146 ? -17.561 -9.120 -8.408 1.00 97.62 146 LYS A O 1
ATOM 1147 N N . LYS A 1 147 ? -16.037 -8.615 -9.985 1.00 97.88 147 LYS A N 1
ATOM 1148 C CA . LYS A 1 147 ? -16.047 -9.935 -10.632 1.00 97.88 147 LYS A CA 1
ATOM 1149 C C . LYS A 1 147 ? -15.615 -11.043 -9.666 1.00 97.88 147 LYS A C 1
ATOM 1151 O O . LYS A 1 147 ? -16.173 -12.133 -9.700 1.00 97.88 147 LYS A O 1
ATOM 1156 N N . ARG A 1 148 ? -14.655 -10.747 -8.789 1.00 97.38 148 ARG A N 1
ATOM 1157 C CA . ARG A 1 148 ? -14.162 -11.648 -7.741 1.00 97.38 148 ARG A CA 1
ATOM 1158 C C . ARG A 1 148 ? -14.989 -11.634 -6.449 1.00 97.38 148 ARG A C 1
ATOM 1160 O O . ARG A 1 148 ? -14.687 -12.431 -5.569 1.00 97.38 148 ARG A O 1
ATOM 1167 N N . LYS A 1 149 ? -15.998 -10.757 -6.335 1.00 97.50 149 LYS A N 1
ATOM 1168 C CA . LYS A 1 149 ? -16.757 -10.480 -5.099 1.00 97.50 149 LYS A CA 1
ATOM 1169 C C . LYS A 1 149 ? -15.855 -10.129 -3.905 1.00 97.50 149 LYS A C 1
ATOM 1171 O O . LYS A 1 149 ? -16.160 -10.483 -2.773 1.00 97.50 149 LYS A O 1
ATOM 1176 N N . LEU A 1 150 ? -14.750 -9.434 -4.168 1.00 98.25 150 LEU A N 1
ATOM 1177 C CA . LEU A 1 150 ? -13.811 -9.002 -3.136 1.00 98.25 150 LEU A CA 1
ATOM 1178 C C . LEU A 1 150 ? -14.234 -7.656 -2.526 1.00 98.25 150 LEU A C 1
ATOM 1180 O O . LEU A 1 150 ? -14.708 -6.773 -3.257 1.00 98.25 150 LEU A O 1
ATOM 1184 N N . PRO A 1 151 ? -14.014 -7.467 -1.214 1.00 98.38 151 PRO A N 1
ATOM 1185 C CA . PRO A 1 151 ? -14.016 -6.161 -0.571 1.00 98.38 151 PRO A CA 1
ATOM 1186 C C . PRO A 1 151 ? -13.160 -5.133 -1.320 1.00 98.38 151 PRO A C 1
ATOM 1188 O O . PRO A 1 151 ? -12.152 -5.457 -1.952 1.00 98.38 151 PRO A O 1
ATOM 1191 N N . GLN A 1 152 ? -13.575 -3.869 -1.265 1.00 97.81 152 GLN A N 1
ATOM 1192 C CA . GLN A 1 152 ? -12.975 -2.787 -2.045 1.00 97.81 152 GLN A CA 1
ATOM 1193 C C . GLN A 1 152 ? -12.526 -1.655 -1.134 1.00 97.81 152 GLN A C 1
ATOM 1195 O O . GLN A 1 152 ? -13.372 -1.028 -0.522 1.00 97.81 152 GLN A O 1
ATOM 1200 N N . THR A 1 153 ? -11.253 -1.288 -1.126 1.00 97.94 153 THR A N 1
ATOM 1201 C CA . THR A 1 153 ? -10.775 -0.130 -0.356 1.00 97.94 153 THR A CA 1
ATOM 1202 C C . THR A 1 153 ? -10.581 1.108 -1.236 1.00 97.94 153 THR A C 1
ATOM 1204 O O . THR A 1 153 ? -10.576 1.033 -2.477 1.00 97.94 153 THR A O 1
ATOM 1207 N N . ALA A 1 154 ? -10.488 2.263 -0.578 1.00 96.62 154 ALA A N 1
ATOM 1208 C CA . ALA A 1 154 ? -10.030 3.528 -1.139 1.00 96.62 154 ALA A CA 1
ATOM 1209 C C . ALA A 1 154 ? -9.026 4.202 -0.193 1.00 96.62 154 ALA A C 1
ATOM 1211 O O . ALA A 1 154 ? -9.259 4.260 1.019 1.00 96.62 154 ALA A O 1
ATOM 1212 N N . SER A 1 155 ? -7.947 4.729 -0.761 1.00 95.31 155 SER A N 1
ATOM 1213 C CA . SER A 1 155 ? -6.813 5.285 -0.013 1.00 95.31 155 SER A CA 1
ATOM 1214 C C . SER A 1 155 ? -5.989 6.242 -0.872 1.00 95.31 155 SER A C 1
ATOM 1216 O O . SER A 1 155 ? -6.258 6.399 -2.068 1.00 95.31 155 SER A O 1
ATOM 1218 N N . THR A 1 156 ? -5.050 6.962 -0.256 1.00 92.88 156 THR A N 1
ATOM 1219 C CA . THR A 1 156 ? -4.284 8.013 -0.942 1.00 92.88 156 THR A CA 1
ATOM 1220 C C . THR A 1 156 ? -2.991 7.539 -1.582 1.00 92.88 156 THR A C 1
ATOM 1222 O O . THR A 1 156 ? -2.669 8.086 -2.636 1.00 92.88 156 THR A O 1
ATOM 1225 N N . ASP A 1 157 ? -2.291 6.570 -0.979 1.00 92.94 157 ASP A N 1
ATOM 1226 C CA . ASP A 1 157 ? -0.944 6.122 -1.378 1.00 92.94 157 ASP A CA 1
ATOM 1227 C C . ASP A 1 157 ? 0.078 7.278 -1.359 1.00 92.94 157 ASP A C 1
ATOM 1229 O O . ASP A 1 157 ? 0.984 7.409 -2.179 1.00 92.94 157 ASP A O 1
ATOM 1233 N N . THR A 1 158 ? -0.126 8.214 -0.430 1.00 90.19 158 THR A N 1
ATOM 1234 C CA . THR A 1 158 ? 0.674 9.438 -0.338 1.00 90.19 158 THR A CA 1
ATOM 1235 C C . THR A 1 158 ? 1.915 9.241 0.530 1.00 90.19 158 THR A C 1
ATOM 1237 O O . THR A 1 158 ? 1.884 8.505 1.517 1.00 90.19 158 THR A O 1
ATOM 1240 N N . MET A 1 159 ? 2.983 9.978 0.210 1.00 89.50 159 MET A N 1
ATOM 1241 C CA . MET A 1 159 ? 4.112 10.217 1.124 1.00 89.50 159 MET A CA 1
ATOM 1242 C C . MET A 1 159 ? 4.028 11.588 1.817 1.00 89.50 159 MET A C 1
ATOM 1244 O O . MET A 1 159 ? 4.914 11.968 2.575 1.00 89.50 159 MET A O 1
ATOM 1248 N N . ASP A 1 160 ? 2.981 12.361 1.530 1.00 88.94 160 ASP A N 1
ATOM 1249 C CA . ASP A 1 160 ? 2.793 13.735 1.989 1.00 88.94 160 ASP A CA 1
ATOM 1250 C C . ASP A 1 160 ? 1.608 13.819 2.959 1.00 88.94 160 ASP A C 1
ATOM 1252 O O . ASP A 1 160 ? 0.466 13.493 2.604 1.00 88.94 160 ASP A O 1
ATOM 1256 N N . SER A 1 161 ? 1.875 14.288 4.179 1.00 92.81 161 SER A N 1
ATOM 1257 C CA . SER A 1 161 ? 0.871 14.450 5.235 1.00 92.81 161 SER A CA 1
ATOM 1258 C C . SER A 1 161 ? -0.229 15.454 4.867 1.00 92.81 161 SER A C 1
ATOM 1260 O O . SER A 1 161 ? -1.344 15.375 5.385 1.00 92.81 161 SER A O 1
ATOM 1262 N N . GLY A 1 162 ? 0.036 16.381 3.942 1.00 90.94 162 GLY A N 1
ATOM 1263 C CA . GLY A 1 162 ? -0.946 17.322 3.407 1.00 90.94 162 GLY A CA 1
ATOM 1264 C C . GLY A 1 162 ? -2.114 16.642 2.692 1.00 90.94 162 GLY A C 1
ATOM 1265 O O . GLY A 1 162 ? -3.222 17.178 2.690 1.00 90.94 162 GLY A O 1
ATOM 1266 N N . TYR A 1 163 ? -1.883 15.453 2.131 1.00 92.44 163 TYR A N 1
ATOM 1267 C CA . TYR A 1 163 ? -2.853 14.740 1.303 1.00 92.44 163 TYR A CA 1
ATOM 1268 C C . TYR A 1 163 ? -3.581 13.596 2.005 1.00 92.44 163 TYR A C 1
ATOM 1270 O O . TYR A 1 163 ? -4.571 13.101 1.459 1.00 92.44 163 TYR A O 1
ATOM 1278 N N . ILE A 1 164 ? -3.141 13.197 3.200 1.00 95.50 164 ILE A N 1
ATOM 1279 C CA . ILE A 1 164 ? -3.804 12.153 3.991 1.00 95.50 164 ILE A CA 1
ATOM 1280 C C . ILE A 1 164 ? -5.289 12.495 4.162 1.00 95.50 164 ILE A C 1
ATOM 1282 O O . ILE A 1 164 ? -5.655 13.617 4.520 1.00 95.50 164 ILE A O 1
ATOM 1286 N N . GLY A 1 165 ? -6.155 11.513 3.903 1.00 93.75 165 GLY A N 1
ATOM 1287 C CA . GLY A 1 165 ? -7.603 11.674 4.045 1.00 93.75 165 GLY A CA 1
ATOM 1288 C C . GLY A 1 165 ? -8.307 12.365 2.880 1.00 93.75 165 GLY A C 1
ATOM 1289 O O . GLY A 1 165 ? -9.519 12.569 2.952 1.00 93.75 165 GLY A O 1
ATOM 1290 N N . HIS A 1 166 ? -7.612 12.675 1.779 1.00 93.50 166 HIS A N 1
ATOM 1291 C CA . HIS A 1 166 ? -8.294 12.989 0.521 1.00 93.50 166 HIS A CA 1
ATOM 1292 C C . HIS A 1 166 ? -9.160 11.804 0.070 1.00 93.50 166 HIS A C 1
ATOM 1294 O O . HIS A 1 166 ? -10.350 11.967 -0.187 1.00 93.50 166 HIS A O 1
ATOM 1300 N N . SER A 1 167 ? -8.585 10.603 0.022 1.00 94.88 167 SER A N 1
ATOM 1301 C CA . SER A 1 167 ? -9.326 9.353 -0.159 1.00 94.88 167 SER A CA 1
ATOM 1302 C C . SER A 1 167 ? -9.178 8.496 1.086 1.00 94.88 167 SER A C 1
ATOM 1304 O O . SER A 1 167 ? -8.103 8.433 1.665 1.00 94.88 167 SER A O 1
ATOM 1306 N N . PHE A 1 168 ? -10.259 7.865 1.521 1.00 97.56 168 PHE A N 1
ATOM 1307 C CA . PHE A 1 168 ? -10.249 7.027 2.715 1.00 97.56 168 PHE A CA 1
ATOM 1308 C C . PHE A 1 168 ? -11.388 6.012 2.660 1.00 97.56 168 PHE A C 1
ATOM 1310 O O . PHE A 1 168 ? -12.333 6.121 1.871 1.00 97.56 168 PHE A O 1
ATOM 1317 N N . THR A 1 169 ? -11.308 5.025 3.538 1.00 98.38 169 THR A N 1
ATOM 1318 C CA . THR A 1 169 ? -12.326 3.999 3.721 1.00 98.38 169 THR A CA 1
ATOM 1319 C C . THR A 1 169 ? -12.975 4.180 5.088 1.00 98.38 169 THR A C 1
ATOM 1321 O O . THR A 1 169 ? -12.301 4.277 6.109 1.00 98.38 169 THR A O 1
ATOM 1324 N N . GLU A 1 170 ? -14.300 4.242 5.113 1.00 98.31 170 GLU A N 1
ATOM 1325 C CA . GLU A 1 170 ? -15.085 4.087 6.332 1.00 98.31 170 GLU A CA 1
ATOM 1326 C C . GLU A 1 170 ? -15.340 2.614 6.581 1.00 98.31 170 GLU A C 1
ATOM 1328 O O . GLU A 1 170 ? -15.975 1.950 5.766 1.00 98.31 170 GLU A O 1
ATOM 1333 N N . VAL A 1 171 ? -14.856 2.111 7.707 1.00 98.25 171 VAL A N 1
ATOM 1334 C CA . VAL A 1 171 ? -14.955 0.709 8.100 1.00 98.25 171 VAL A CA 1
ATOM 1335 C C . VAL A 1 171 ? -15.938 0.594 9.260 1.00 98.25 171 VAL A C 1
ATOM 1337 O O . VAL A 1 171 ? -15.820 1.325 10.242 1.00 98.25 171 VAL A O 1
ATOM 1340 N N . ALA A 1 172 ? -16.914 -0.311 9.165 1.00 97.94 172 ALA A N 1
ATOM 1341 C CA . ALA A 1 172 ? -17.892 -0.545 10.226 1.00 97.94 172 ALA A CA 1
ATOM 1342 C C . ALA A 1 172 ? -17.258 -1.319 11.399 1.00 97.94 172 ALA A C 1
ATOM 1344 O O . ALA A 1 172 ? -17.346 -2.547 11.480 1.00 97.94 172 ALA A O 1
ATOM 1345 N N . ALA A 1 173 ? -16.604 -0.584 12.289 1.00 96.81 173 ALA A N 1
ATOM 1346 C CA . ALA A 1 173 ? -15.892 -1.080 13.456 1.00 96.81 173 ALA A CA 1
ATOM 1347 C C . ALA A 1 173 ? -16.035 -0.072 14.607 1.00 96.81 173 ALA A C 1
ATOM 1349 O O . ALA A 1 173 ? -16.177 1.129 14.372 1.00 96.81 173 ALA A O 1
ATOM 1350 N N . ASP A 1 174 ? -16.002 -0.570 15.839 1.00 94.81 174 ASP A N 1
ATOM 1351 C CA . ASP A 1 174 ? -16.049 0.243 17.060 1.00 94.81 174 ASP A CA 1
ATOM 1352 C C . ASP A 1 174 ? -14.654 0.457 17.664 1.00 94.81 174 ASP A C 1
ATOM 1354 O O . ASP A 1 174 ? -14.421 1.430 18.372 1.00 94.81 174 ASP A O 1
ATOM 1358 N N . ASN A 1 175 ? -13.712 -0.443 17.375 1.00 95.06 175 ASN A N 1
ATOM 1359 C CA . ASN A 1 175 ? -12.338 -0.408 17.873 1.00 95.06 175 ASN A CA 1
ATOM 1360 C C . ASN A 1 175 ? -11.355 -1.018 16.858 1.00 95.06 175 ASN A C 1
ATOM 1362 O O . ASN A 1 175 ? -11.764 -1.600 15.850 1.00 95.06 175 ASN A O 1
ATOM 1366 N N . GLU A 1 176 ? -10.052 -0.898 17.135 1.00 95.56 176 GLU A N 1
ATOM 1367 C CA . GLU A 1 176 ? -8.985 -1.347 16.231 1.00 95.56 176 GLU A CA 1
ATOM 1368 C C . GLU A 1 176 ? -9.071 -2.842 15.880 1.00 95.56 176 GLU A C 1
ATOM 1370 O O . GLU A 1 176 ? -8.926 -3.211 14.713 1.00 95.56 176 GLU A O 1
ATOM 1375 N N . ALA A 1 177 ? -9.371 -3.704 16.858 1.00 95.69 177 ALA A N 1
ATOM 1376 C CA . ALA A 1 177 ? -9.403 -5.157 16.671 1.00 95.69 177 ALA A CA 1
ATOM 1377 C C . ALA A 1 177 ? -10.473 -5.613 15.662 1.00 95.69 177 ALA A C 1
ATOM 1379 O O . ALA A 1 177 ? -10.348 -6.669 15.044 1.00 95.69 177 ALA A O 1
ATOM 1380 N N . GLN A 1 178 ? -11.516 -4.806 15.461 1.00 97.44 178 GLN A N 1
ATOM 1381 C CA . GLN A 1 178 ? -12.596 -5.097 14.522 1.00 97.44 178 GLN A CA 1
ATOM 1382 C C . GLN A 1 178 ? -12.318 -4.614 13.092 1.00 97.44 178 GLN A C 1
ATOM 1384 O O . GLN A 1 178 ? -13.072 -4.976 12.187 1.00 97.44 178 GLN A O 1
ATOM 1389 N N . ILE A 1 179 ? -11.259 -3.828 12.852 1.00 98.00 179 ILE A N 1
ATOM 1390 C CA . ILE A 1 179 ? -11.010 -3.216 11.539 1.00 98.00 179 ILE A CA 1
ATOM 1391 C C . ILE A 1 179 ? -10.722 -4.270 10.468 1.00 98.00 179 ILE A C 1
ATOM 1393 O O . ILE A 1 179 ? -11.389 -4.272 9.433 1.00 98.00 179 ILE A O 1
ATOM 1397 N N . LEU A 1 180 ? -9.763 -5.176 10.692 1.00 98.19 180 LEU A N 1
ATOM 1398 C CA . LEU A 1 180 ? -9.393 -6.172 9.676 1.00 98.19 180 LEU A CA 1
ATOM 1399 C C . LEU A 1 180 ? -10.555 -7.137 9.364 1.00 98.19 180 LEU A C 1
ATOM 1401 O O . LEU A 1 180 ? -10.885 -7.287 8.186 1.00 98.19 180 LEU A O 1
ATOM 1405 N N . PRO A 1 181 ? -11.278 -7.697 10.361 1.00 97.62 181 PRO A N 1
ATOM 1406 C CA . PRO A 1 181 ? -12.479 -8.494 10.094 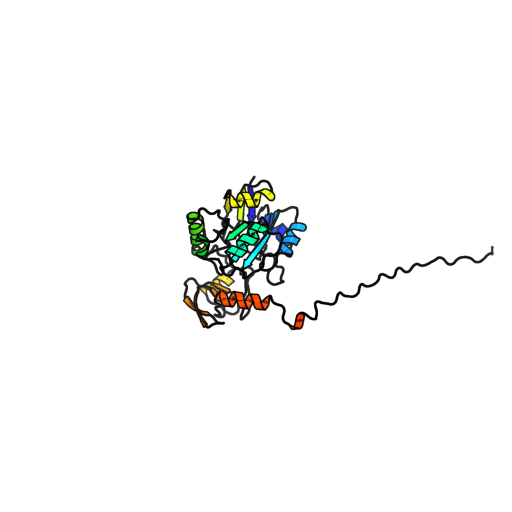1.00 97.62 181 PRO A CA 1
ATOM 1407 C C . PRO A 1 181 ? -13.582 -7.721 9.354 1.00 97.62 181 PRO A C 1
ATOM 1409 O O . PRO A 1 181 ? -14.273 -8.268 8.489 1.00 97.62 181 PRO A O 1
ATOM 1412 N N . ALA A 1 182 ? -13.771 -6.434 9.664 1.00 97.94 182 ALA A N 1
ATOM 1413 C CA . ALA A 1 182 ? -14.722 -5.581 8.954 1.00 97.94 182 ALA A CA 1
ATOM 1414 C C . ALA A 1 182 ? -14.309 -5.347 7.492 1.00 97.94 182 ALA A C 1
ATOM 1416 O O . ALA A 1 182 ? -15.173 -5.329 6.611 1.00 97.94 182 ALA A O 1
ATOM 1417 N N . ILE A 1 183 ? -13.002 -5.241 7.224 1.00 97.94 183 ILE A N 1
ATOM 1418 C CA . ILE A 1 183 ? -12.468 -5.160 5.865 1.00 97.94 183 ILE A CA 1
ATOM 1419 C C . ILE A 1 183 ? -12.741 -6.456 5.097 1.00 97.94 183 ILE A C 1
ATOM 1421 O O . ILE A 1 183 ? -13.356 -6.398 4.034 1.00 97.94 183 ILE A O 1
ATOM 1425 N N . CYS A 1 184 ? -12.376 -7.614 5.654 1.00 97.44 184 CYS A N 1
ATOM 1426 C CA . CYS A 1 184 ? -12.594 -8.920 5.018 1.00 97.44 184 CYS A CA 1
ATOM 1427 C C . CYS A 1 184 ? -14.078 -9.217 4.755 1.00 97.44 184 CYS A C 1
ATOM 1429 O O . CYS A 1 184 ? -14.423 -9.819 3.743 1.00 97.44 184 CYS A O 1
ATOM 1431 N N . SER A 1 185 ? -14.975 -8.759 5.633 1.00 96.75 185 SER A N 1
ATOM 1432 C CA . SER A 1 185 ? -16.429 -8.906 5.451 1.00 96.75 185 SER A CA 1
ATOM 1433 C C . SER A 1 185 ? -17.052 -7.862 4.514 1.00 96.75 185 SER A C 1
ATOM 1435 O O . SER A 1 185 ? -18.259 -7.890 4.280 1.00 96.75 185 SER A O 1
ATOM 1437 N N . GLY A 1 186 ? -16.262 -6.928 3.972 1.00 96.12 186 GLY A N 1
ATOM 1438 C CA . GLY A 1 186 ? -16.735 -5.912 3.030 1.00 96.12 186 GLY A CA 1
ATOM 1439 C C . GLY A 1 186 ? -17.674 -4.869 3.640 1.00 96.12 186 GLY A C 1
ATOM 1440 O O . GLY A 1 186 ? -18.364 -4.164 2.902 1.00 96.12 186 GLY A O 1
ATOM 1441 N N . ARG A 1 187 ? -17.705 -4.732 4.971 1.00 94.31 187 ARG A N 1
ATOM 1442 C CA . ARG A 1 187 ? -18.569 -3.775 5.681 1.00 94.31 187 ARG A CA 1
ATOM 1443 C C . ARG A 1 187 ? -17.929 -2.390 5.699 1.00 94.31 187 ARG A C 1
ATOM 1445 O O . ARG A 1 187 ? -17.442 -1.918 6.728 1.00 94.31 187 ARG A O 1
ATOM 1452 N N . MET A 1 188 ? -17.902 -1.756 4.530 1.00 95.94 188 MET A N 1
ATOM 1453 C CA . MET A 1 188 ? -17.189 -0.501 4.319 1.00 95.94 188 MET A CA 1
ATOM 1454 C C . MET A 1 188 ? -17.849 0.433 3.302 1.00 95.94 188 MET A C 1
ATOM 1456 O O . MET A 1 188 ? -18.549 0.002 2.386 1.00 95.94 188 MET A O 1
ATOM 1460 N N . ARG A 1 189 ? -17.572 1.731 3.441 1.00 97.56 189 ARG A N 1
ATOM 1461 C CA . ARG A 1 189 ? -17.966 2.788 2.506 1.00 97.56 189 ARG A CA 1
ATOM 1462 C C . ARG A 1 189 ? -16.729 3.548 2.037 1.00 97.56 189 ARG A C 1
ATOM 1464 O O . ARG A 1 189 ? -15.899 3.964 2.835 1.00 97.56 189 ARG A O 1
ATOM 1471 N N . LEU A 1 190 ? -16.594 3.724 0.727 1.00 97.06 190 LEU A N 1
ATOM 1472 C CA . LEU A 1 190 ? -15.400 4.315 0.122 1.00 97.06 190 LEU A CA 1
ATOM 1473 C C . LEU A 1 190 ? -15.633 5.799 -0.146 1.00 97.06 190 LEU A C 1
ATOM 1475 O O . LEU A 1 190 ? -16.595 6.153 -0.829 1.00 97.06 190 LEU A O 1
ATOM 1479 N N . HIS A 1 191 ? -14.699 6.637 0.290 1.00 96.62 191 HIS A N 1
ATOM 1480 C CA . HIS A 1 191 ? -14.665 8.063 -0.014 1.00 96.62 191 HIS A CA 1
ATOM 1481 C C . HIS A 1 191 ? -13.526 8.339 -0.985 1.00 96.62 191 HIS A C 1
ATOM 1483 O O . HIS A 1 191 ? -12.365 8.038 -0.713 1.00 96.62 191 HIS A O 1
ATOM 1489 N N . LYS A 1 192 ? -13.881 8.856 -2.162 1.00 93.62 192 LYS A N 1
ATOM 1490 C CA . LYS A 1 192 ? -13.000 8.910 -3.331 1.00 93.62 192 LYS A CA 1
ATOM 1491 C C . LYS A 1 192 ? -12.798 10.356 -3.741 1.00 93.62 192 LYS A C 1
ATOM 1493 O O . LYS A 1 192 ? -13.679 10.954 -4.354 1.00 93.62 192 LYS A O 1
ATOM 1498 N N . ARG A 1 193 ? -11.630 10.906 -3.425 1.00 90.38 193 ARG A N 1
ATOM 1499 C CA . ARG A 1 193 ? -11.201 12.222 -3.901 1.00 90.38 193 ARG A CA 1
ATOM 1500 C C . ARG A 1 193 ? -9.794 12.108 -4.454 1.00 90.38 193 ARG A C 1
ATOM 1502 O O . ARG A 1 193 ? -8.869 11.706 -3.752 1.00 90.38 193 ARG A O 1
ATOM 1509 N N . SER A 1 194 ? -9.639 12.462 -5.722 1.00 85.69 194 SER A N 1
ATOM 1510 C CA . SER A 1 194 ? -8.325 12.564 -6.351 1.00 85.69 194 SER A CA 1
ATOM 1511 C C . SER A 1 194 ? -7.436 13.543 -5.590 1.00 85.69 194 SER A C 1
ATOM 1513 O O . SER A 1 194 ? -7.912 14.574 -5.099 1.00 85.69 194 SER A O 1
ATOM 1515 N N . LEU A 1 195 ? -6.141 13.243 -5.528 1.00 83.81 195 LEU A N 1
ATOM 1516 C CA . LEU A 1 195 ? -5.158 14.245 -5.141 1.00 83.81 195 LEU A CA 1
ATOM 1517 C C . LEU A 1 195 ? -5.106 15.339 -6.219 1.00 83.81 195 LEU A C 1
ATOM 1519 O O . LEU A 1 195 ? -5.293 15.038 -7.406 1.00 83.81 195 LEU A O 1
ATOM 1523 N N . PRO A 1 196 ? -4.925 16.615 -5.831 1.00 76.25 196 PRO A N 1
ATOM 1524 C CA . PRO A 1 196 ? -4.777 17.684 -6.803 1.00 76.25 196 PRO A CA 1
ATOM 1525 C C . PRO A 1 196 ? -3.547 17.395 -7.661 1.00 76.25 196 PRO A C 1
ATOM 1527 O O . PRO A 1 196 ? -2.493 17.030 -7.145 1.00 76.25 196 PRO A O 1
ATOM 1530 N N . LEU A 1 197 ? -3.680 17.547 -8.977 1.00 65.19 197 LEU A N 1
ATOM 1531 C CA . LEU A 1 197 ? -2.539 17.444 -9.877 1.00 65.19 197 LEU A CA 1
ATOM 1532 C C . LEU A 1 197 ? -1.661 18.681 -9.680 1.00 65.19 197 LEU A C 1
ATOM 1534 O O . LEU A 1 197 ? -2.116 19.776 -10.020 1.00 65.19 197 LEU A O 1
ATOM 1538 N N . PRO A 1 198 ? -0.423 18.564 -9.167 1.00 63.34 198 PRO A N 1
ATOM 1539 C CA . PRO A 1 198 ? 0.443 19.728 -9.101 1.00 63.34 198 PRO A CA 1
ATOM 1540 C C . PRO A 1 198 ? 0.724 20.225 -10.525 1.00 63.34 198 PRO A C 1
ATOM 1542 O O . PRO A 1 198 ? 0.853 19.431 -11.461 1.00 63.34 198 PRO A O 1
ATOM 1545 N N . LEU A 1 199 ? 0.834 21.544 -10.709 1.00 61.62 199 LEU A N 1
ATOM 1546 C CA . LEU A 1 199 ? 1.062 22.158 -12.025 1.00 61.62 199 LEU A CA 1
ATOM 1547 C C . LEU A 1 199 ? 2.295 21.565 -12.727 1.00 61.62 199 LEU A C 1
ATOM 1549 O O . LEU A 1 199 ? 2.278 21.321 -13.930 1.00 61.62 199 LEU A O 1
ATOM 1553 N N . SER A 1 200 ? 3.331 21.224 -11.961 1.00 57.22 200 SER A N 1
ATOM 1554 C CA . SER A 1 200 ? 4.525 20.527 -12.443 1.00 57.22 200 SER A CA 1
ATOM 1555 C C . SER A 1 200 ? 4.228 19.136 -13.024 1.00 57.22 200 SER A C 1
ATOM 1557 O O . SER A 1 200 ? 4.849 18.745 -14.012 1.00 57.22 200 SER A O 1
ATOM 1559 N N . PHE A 1 201 ? 3.251 18.396 -12.485 1.00 61.53 201 PHE A N 1
ATOM 1560 C CA . PHE A 1 201 ? 2.786 17.125 -13.053 1.00 61.53 201 PHE A CA 1
ATOM 1561 C C . PHE A 1 201 ? 2.079 17.338 -14.394 1.00 61.53 201 PHE A C 1
ATOM 1563 O O . PHE A 1 201 ? 2.286 16.554 -15.321 1.00 61.53 201 PHE A O 1
ATOM 1570 N N . ILE A 1 202 ? 1.279 18.400 -14.520 1.00 64.31 202 ILE A N 1
ATOM 1571 C CA . ILE A 1 202 ? 0.620 18.783 -15.778 1.00 64.31 202 ILE A CA 1
ATOM 1572 C C . ILE A 1 202 ? 1.682 19.159 -16.816 1.00 64.31 202 ILE A C 1
ATOM 1574 O O . ILE A 1 202 ? 1.753 18.529 -17.871 1.00 64.31 202 ILE A O 1
ATOM 1578 N N . MET A 1 203 ? 2.575 20.101 -16.489 1.00 61.66 203 MET A N 1
ATOM 1579 C CA . MET A 1 203 ? 3.680 20.512 -17.363 1.00 61.66 203 MET A CA 1
ATOM 1580 C C . MET A 1 203 ? 4.526 19.317 -17.807 1.00 61.66 203 MET A C 1
ATOM 1582 O O . MET A 1 203 ? 4.952 19.218 -18.951 1.00 61.66 203 MET A O 1
ATOM 1586 N N . LYS A 1 204 ? 4.733 18.343 -16.930 1.00 66.19 204 LYS A N 1
ATOM 1587 C CA . LYS A 1 204 ? 5.519 17.163 -17.256 1.00 66.19 204 LYS A CA 1
ATOM 1588 C C . LYS A 1 204 ? 4.811 16.180 -18.188 1.00 66.19 204 LYS A C 1
ATOM 1590 O O . LYS A 1 204 ? 5.409 15.720 -19.159 1.00 66.19 204 LYS A O 1
ATOM 1595 N N . ASN A 1 205 ? 3.580 15.792 -17.861 1.00 62.31 205 ASN A N 1
ATOM 1596 C CA . ASN A 1 205 ? 2.891 14.711 -18.572 1.00 62.31 205 ASN A CA 1
ATOM 1597 C C . ASN A 1 205 ? 2.206 15.191 -19.858 1.00 62.31 205 ASN A C 1
ATOM 1599 O O . ASN A 1 205 ? 1.986 14.380 -20.757 1.00 62.31 205 ASN A O 1
ATOM 1603 N N . LEU A 1 206 ? 1.908 16.492 -19.956 1.00 64.81 206 LEU A N 1
ATOM 1604 C CA . LEU A 1 206 ? 1.290 17.110 -21.132 1.00 64.81 206 LEU A CA 1
ATOM 1605 C C . LEU A 1 206 ? 2.285 17.945 -21.951 1.00 64.81 206 LEU A C 1
ATOM 1607 O O . LEU A 1 206 ? 2.223 17.891 -23.175 1.00 64.81 206 LEU A O 1
ATOM 1611 N N . LEU A 1 207 ? 3.220 18.661 -21.309 1.00 66.62 207 LEU A N 1
ATOM 1612 C CA . LEU A 1 207 ? 4.181 19.552 -21.991 1.00 66.62 207 LEU A CA 1
ATOM 1613 C C . LEU A 1 207 ? 5.617 18.987 -22.066 1.00 66.62 207 LEU A C 1
ATOM 1615 O O . LEU A 1 207 ? 6.508 19.649 -22.586 1.00 66.62 207 LEU A O 1
ATOM 1619 N N . TYR A 1 208 ? 5.856 17.758 -21.590 1.00 66.12 208 TYR A N 1
ATOM 1620 C CA . TYR A 1 208 ? 7.109 16.998 -21.761 1.00 66.12 208 TYR A CA 1
ATOM 1621 C C . TYR A 1 208 ? 8.400 17.663 -21.236 1.00 66.12 208 TYR A C 1
ATOM 1623 O O . TYR A 1 208 ? 9.493 17.370 -21.729 1.00 66.12 208 TYR A O 1
ATOM 1631 N N . PHE A 1 209 ? 8.311 18.500 -20.198 1.00 66.12 209 PHE A N 1
ATOM 1632 C CA . PHE A 1 209 ? 9.493 19.082 -19.547 1.00 66.12 209 PHE A CA 1
ATOM 1633 C C . PHE A 1 209 ? 10.430 18.007 -18.948 1.00 66.12 209 PHE A C 1
ATOM 1635 O O . PHE A 1 209 ? 9.987 17.044 -18.310 1.00 66.12 209 PHE A O 1
ATOM 1642 N N . LYS A 1 210 ? 11.746 18.191 -19.137 1.00 69.25 210 LYS A N 1
ATOM 1643 C CA . LYS A 1 210 ? 12.825 17.299 -18.657 1.00 69.25 210 LYS A CA 1
ATOM 1644 C C . LYS A 1 210 ? 13.459 17.819 -17.357 1.00 69.25 210 LYS A C 1
ATOM 1646 O O . LYS A 1 210 ? 13.264 18.974 -17.002 1.00 69.25 210 LYS A O 1
ATOM 1651 N N . ASN A 1 211 ? 14.231 16.970 -16.667 1.00 67.12 211 ASN A N 1
ATOM 1652 C CA . ASN A 1 211 ? 15.029 17.329 -15.477 1.00 67.12 211 ASN A CA 1
ATOM 1653 C C . ASN A 1 211 ? 14.251 17.903 -14.275 1.00 67.12 211 ASN A C 1
ATOM 1655 O O . ASN A 1 211 ? 14.773 18.712 -13.516 1.00 67.12 211 ASN A O 1
ATOM 1659 N N . ILE A 1 212 ? 13.011 17.459 -14.066 1.00 63.69 212 ILE A N 1
ATOM 1660 C CA . ILE A 1 212 ? 12.211 17.871 -12.905 1.00 63.69 212 ILE A CA 1
ATOM 1661 C C . ILE A 1 212 ? 12.540 16.972 -11.704 1.00 63.69 212 ILE A C 1
ATOM 1663 O O . ILE A 1 212 ? 12.538 15.737 -11.823 1.00 63.69 212 ILE A O 1
ATOM 1667 N N . ALA A 1 213 ? 12.778 17.595 -10.547 1.00 62.91 213 ALA A N 1
ATOM 1668 C CA . ALA A 1 213 ? 13.003 16.910 -9.277 1.00 62.91 213 ALA A CA 1
ATOM 1669 C C . ALA A 1 213 ? 11.845 15.944 -8.918 1.00 62.91 213 ALA A C 1
ATOM 1671 O O . ALA A 1 213 ? 10.704 16.178 -9.333 1.00 62.91 213 ALA A O 1
ATOM 1672 N N . PRO A 1 214 ? 12.111 14.833 -8.200 1.00 60.66 214 PRO A N 1
ATOM 1673 C CA . PRO A 1 214 ? 11.083 13.950 -7.634 1.00 60.66 214 PRO A CA 1
ATOM 1674 C C . PRO A 1 214 ? 10.051 14.726 -6.801 1.00 60.66 214 PRO A C 1
ATOM 1676 O O . PRO A 1 214 ? 10.425 15.530 -5.953 1.00 60.66 214 PRO A O 1
ATOM 1679 N N . TYR A 1 215 ? 8.759 14.491 -7.053 1.00 61.69 215 TYR A N 1
ATOM 1680 C CA . TYR A 1 215 ? 7.658 15.037 -6.245 1.00 61.69 215 TYR A CA 1
ATOM 1681 C C . TYR A 1 215 ? 7.242 14.025 -5.167 1.00 61.69 215 TYR A C 1
ATOM 1683 O O . TYR A 1 215 ? 7.316 12.821 -5.411 1.00 61.69 215 TYR A O 1
ATOM 1691 N N . SER A 1 216 ? 6.714 14.497 -4.033 1.00 54.78 216 SER A N 1
ATOM 1692 C CA . SER A 1 216 ? 6.222 13.670 -2.909 1.00 54.78 216 SER A CA 1
ATOM 1693 C C . SER A 1 216 ? 5.064 12.716 -3.264 1.00 54.78 216 SER A C 1
ATOM 1695 O O . SER A 1 216 ? 4.717 11.832 -2.491 1.00 54.78 216 SER A O 1
ATOM 1697 N N . LEU A 1 217 ? 4.490 12.871 -4.460 1.00 52.00 217 LEU A N 1
ATOM 1698 C CA . LEU A 1 217 ? 3.387 12.090 -5.029 1.00 52.00 217 LEU A CA 1
ATOM 1699 C C . LEU A 1 217 ? 3.870 10.959 -5.951 1.00 52.00 217 LEU A C 1
ATOM 1701 O O . LEU A 1 217 ? 3.085 10.440 -6.736 1.00 52.00 217 LEU A O 1
ATOM 1705 N N . HIS A 1 218 ? 5.159 10.619 -5.977 1.00 55.50 218 HIS A N 1
ATOM 1706 C CA . HIS A 1 218 ? 5.622 9.441 -6.713 1.00 55.50 218 HIS A CA 1
ATOM 1707 C C . HIS A 1 218 ? 6.485 8.565 -5.826 1.00 55.50 218 HIS A C 1
ATOM 1709 O O . HIS A 1 218 ? 7.577 8.956 -5.425 1.00 55.50 218 HIS A O 1
ATOM 1715 N N . ALA A 1 219 ? 6.004 7.341 -5.621 1.00 55.19 219 ALA A N 1
ATOM 1716 C CA . ALA A 1 219 ? 6.589 6.359 -4.724 1.00 55.19 219 ALA A CA 1
ATOM 1717 C C . ALA A 1 219 ? 8.041 5.957 -5.051 1.00 55.19 219 ALA A C 1
ATOM 1719 O O . ALA A 1 219 ? 8.736 5.432 -4.184 1.00 55.19 219 ALA A O 1
ATOM 1720 N N . MET A 1 220 ? 8.540 6.215 -6.269 1.00 67.94 220 MET A N 1
ATOM 1721 C CA . MET A 1 220 ? 9.937 5.939 -6.603 1.00 67.94 220 MET A CA 1
ATOM 1722 C C . MET A 1 220 ? 10.490 6.876 -7.695 1.00 67.94 220 MET A C 1
ATOM 1724 O O . MET A 1 220 ? 9.866 7.010 -8.756 1.00 67.94 220 MET A O 1
ATOM 1728 N N . PRO A 1 221 ? 11.668 7.501 -7.494 1.00 77.31 221 PRO A N 1
ATOM 1729 C CA . PRO A 1 221 ? 12.385 8.196 -8.560 1.00 77.31 221 PRO A CA 1
ATOM 1730 C C . PRO A 1 221 ? 12.929 7.206 -9.602 1.00 77.31 221 PRO A C 1
ATOM 1732 O O . PRO A 1 221 ? 12.954 5.991 -9.411 1.00 77.31 221 PRO A O 1
ATOM 1735 N N . CYS A 1 222 ? 13.410 7.716 -10.733 1.00 82.81 222 CYS A N 1
ATOM 1736 C CA . CYS A 1 222 ? 14.071 6.879 -11.726 1.00 82.81 222 CYS A CA 1
ATOM 1737 C C . CYS A 1 222 ? 15.340 6.228 -11.148 1.00 82.81 222 CYS A C 1
ATOM 1739 O O . CYS A 1 222 ? 16.294 6.929 -10.823 1.00 82.81 222 CYS A O 1
ATOM 1741 N N . LEU A 1 223 ? 15.411 4.893 -11.147 1.00 84.75 223 LEU A N 1
ATOM 1742 C CA . LEU A 1 223 ? 16.581 4.117 -10.689 1.00 84.75 223 LEU A CA 1
ATOM 1743 C C . LEU A 1 223 ? 17.837 4.246 -11.583 1.00 84.75 223 LEU A C 1
ATOM 1745 O O . LEU A 1 223 ? 18.813 3.526 -11.382 1.00 84.75 223 LEU A O 1
ATOM 1749 N N . ILE A 1 224 ? 17.801 5.096 -12.614 1.00 85.62 224 ILE A N 1
ATOM 1750 C CA . ILE A 1 224 ? 18.948 5.388 -13.490 1.00 85.62 224 ILE A CA 1
ATOM 1751 C C . ILE A 1 224 ? 19.472 6.803 -13.244 1.00 85.62 224 ILE A C 1
ATOM 1753 O O . ILE A 1 224 ? 20.671 6.981 -13.086 1.00 85.62 224 ILE A O 1
ATOM 1757 N N . CYS A 1 225 ? 18.592 7.808 -13.218 1.00 85.56 225 CYS A N 1
ATOM 1758 C CA . CYS A 1 225 ? 19.003 9.217 -13.168 1.00 85.56 225 CYS A CA 1
ATOM 1759 C C . CYS A 1 225 ? 18.383 10.024 -12.020 1.00 85.56 225 CYS A C 1
ATOM 1761 O O . CYS A 1 225 ? 18.510 11.244 -12.002 1.00 85.56 225 CYS A O 1
ATOM 1763 N N . GLY A 1 226 ? 17.638 9.391 -11.109 1.00 79.75 226 GLY A N 1
ATOM 1764 C CA . GLY A 1 226 ? 17.022 10.040 -9.945 1.00 79.75 226 GLY A CA 1
ATOM 1765 C C . GLY A 1 226 ? 15.869 11.007 -10.251 1.00 79.75 226 GLY A C 1
ATOM 1766 O O . GLY A 1 226 ? 15.188 11.459 -9.335 1.00 79.75 226 GLY A O 1
ATOM 1767 N N . SER A 1 227 ? 15.608 11.324 -11.522 1.00 79.69 227 SER A N 1
ATOM 1768 C CA . SER A 1 227 ? 14.526 12.237 -11.910 1.00 79.69 227 SER A CA 1
ATOM 1769 C C . SER A 1 227 ? 13.142 11.626 -11.671 1.00 79.69 227 SER A C 1
ATOM 1771 O O . SER A 1 227 ? 12.981 10.405 -11.614 1.00 79.69 227 SER A O 1
ATOM 1773 N N . SER A 1 228 ? 12.115 12.476 -11.590 1.00 74.69 228 SER A N 1
ATOM 1774 C CA . SER A 1 228 ? 10.722 12.039 -11.440 1.00 74.69 228 SER A CA 1
ATOM 1775 C C . SER A 1 228 ? 10.279 11.045 -12.539 1.00 74.69 228 SER A C 1
ATOM 1777 O O . SER A 1 228 ? 10.632 11.188 -13.718 1.00 74.69 228 SER A O 1
ATOM 1779 N N . MET A 1 229 ? 9.343 10.151 -12.212 1.00 80.25 229 MET A N 1
ATOM 1780 C CA . MET A 1 229 ? 8.623 9.306 -13.184 1.00 80.25 229 MET A CA 1
ATOM 1781 C C . MET A 1 229 ? 7.493 10.075 -13.896 1.00 80.25 229 MET A C 1
ATOM 1783 O O . MET A 1 229 ? 6.954 11.039 -13.356 1.00 80.25 229 MET A O 1
ATOM 1787 N N . ALA A 1 230 ? 7.205 9.727 -15.150 1.00 74.44 230 ALA A N 1
ATOM 1788 C CA . ALA A 1 230 ? 6.186 10.315 -16.024 1.00 74.44 230 ALA A CA 1
ATOM 1789 C C . ALA A 1 230 ? 5.207 9.229 -16.487 1.00 74.44 230 ALA A C 1
ATOM 1791 O O . ALA A 1 230 ? 5.619 8.104 -16.775 1.00 74.44 230 ALA A O 1
ATOM 1792 N N . VAL A 1 231 ? 3.931 9.582 -16.622 1.00 74.06 231 VAL A N 1
ATOM 1793 C CA . VAL A 1 231 ? 2.860 8.718 -17.122 1.00 74.06 231 VAL A CA 1
ATOM 1794 C C . VAL A 1 231 ? 2.286 9.327 -18.401 1.00 74.06 231 VAL A C 1
ATOM 1796 O O . VAL A 1 231 ? 1.698 10.402 -18.403 1.00 74.06 231 VAL A O 1
ATOM 1799 N N . ARG A 1 232 ? 2.444 8.621 -19.519 1.00 72.44 232 ARG A N 1
ATOM 1800 C CA . ARG A 1 232 ? 1.900 9.008 -20.824 1.00 72.44 232 ARG A CA 1
ATOM 1801 C C . ARG A 1 232 ? 0.441 8.555 -20.977 1.00 72.44 232 ARG A C 1
ATOM 1803 O O . ARG A 1 232 ? 0.093 7.474 -20.496 1.00 72.44 232 ARG A O 1
ATOM 1810 N N . PRO A 1 233 ? -0.398 9.292 -21.732 1.00 67.25 233 PRO A N 1
ATOM 1811 C CA . PRO A 1 233 ? -1.793 8.902 -21.969 1.00 67.25 233 PRO A CA 1
ATOM 1812 C C . PRO A 1 233 ? -1.933 7.540 -22.670 1.00 67.25 233 PRO A C 1
ATOM 1814 O O . PRO A 1 233 ? -2.752 6.701 -22.287 1.00 67.25 233 PRO A O 1
ATOM 1817 N N . LEU A 1 234 ? -1.090 7.287 -23.677 1.00 74.62 234 LEU A N 1
ATOM 1818 C CA . LEU A 1 234 ? -1.118 6.078 -24.502 1.00 74.62 234 LEU A CA 1
ATOM 1819 C C . LEU A 1 234 ? 0.092 5.182 -24.226 1.00 74.62 234 LEU A C 1
ATOM 1821 O O . LEU A 1 234 ? 1.203 5.661 -23.994 1.00 74.62 234 LEU A O 1
ATOM 1825 N N . LYS A 1 235 ? -0.127 3.859 -24.273 1.00 80.81 235 LYS A N 1
ATOM 1826 C CA . LYS A 1 235 ? 0.970 2.880 -24.200 1.00 80.81 235 LYS A CA 1
ATOM 1827 C C . LYS A 1 235 ? 1.829 3.029 -25.455 1.00 80.81 235 LYS A C 1
ATOM 1829 O O . LYS A 1 235 ? 1.289 3.007 -26.556 1.00 80.81 235 LYS A O 1
ATOM 1834 N N . LYS A 1 236 ? 3.148 3.109 -25.294 1.00 85.50 236 LYS A N 1
ATOM 1835 C CA . LYS A 1 236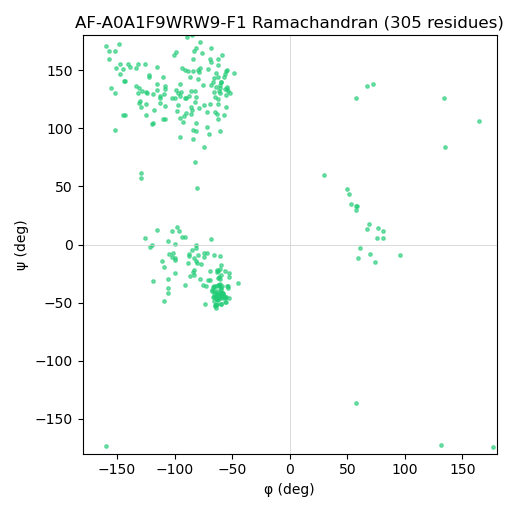 ? 4.109 2.994 -26.399 1.00 85.50 236 LYS A CA 1
ATOM 1836 C C . LYS A 1 236 ? 4.966 1.748 -26.200 1.00 85.50 236 LYS A C 1
ATOM 1838 O O . LYS A 1 236 ? 5.124 1.285 -25.070 1.00 85.50 236 LYS A O 1
ATOM 1843 N N . LYS A 1 237 ? 5.472 1.186 -27.299 1.00 91.56 237 LYS A N 1
ATOM 1844 C CA . LYS A 1 237 ? 6.515 0.158 -27.246 1.00 91.56 237 LYS A CA 1
ATOM 1845 C C . LYS A 1 237 ? 7.789 0.855 -26.768 1.00 91.56 237 LYS A C 1
ATOM 1847 O O . LYS A 1 237 ? 8.179 1.859 -27.357 1.00 91.56 237 LYS A O 1
ATOM 1852 N N . LEU A 1 238 ? 8.341 0.406 -25.649 1.00 90.81 238 LEU A N 1
ATOM 1853 C CA . LEU A 1 238 ? 9.534 0.977 -25.034 1.00 90.81 238 LEU A CA 1
ATOM 1854 C C . LEU A 1 238 ? 10.523 -0.158 -24.772 1.00 90.81 238 LEU A C 1
ATOM 1856 O O . LEU A 1 238 ? 10.134 -1.186 -24.216 1.00 90.81 238 LEU A O 1
ATOM 1860 N N . ALA A 1 239 ? 11.780 0.043 -25.158 1.00 93.38 239 ALA A N 1
ATOM 1861 C CA . ALA A 1 239 ? 12.878 -0.853 -24.820 1.00 93.38 239 ALA A CA 1
ATOM 1862 C C . ALA A 1 239 ? 13.387 -0.532 -23.411 1.00 93.38 239 ALA A C 1
ATOM 1864 O O . ALA A 1 239 ? 13.591 0.633 -23.060 1.00 93.38 239 ALA A O 1
ATOM 1865 N N . CYS A 1 240 ? 13.553 -1.559 -22.580 1.00 92.69 240 CYS A N 1
ATOM 1866 C CA . CYS A 1 240 ? 14.116 -1.407 -21.246 1.00 92.69 240 CYS A CA 1
ATOM 1867 C C . CYS A 1 240 ? 15.559 -0.890 -21.338 1.00 92.69 240 CYS A C 1
ATOM 1869 O O . CYS A 1 240 ? 16.407 -1.530 -21.951 1.00 92.69 240 CYS A O 1
ATOM 1871 N N . SER A 1 241 ? 15.867 0.213 -20.657 1.00 93.75 241 SER A N 1
ATOM 1872 C CA . SER A 1 241 ? 17.201 0.821 -20.615 1.00 93.75 241 SER A CA 1
ATOM 1873 C C . SER A 1 241 ? 18.263 -0.046 -19.921 1.00 93.75 241 SER A C 1
ATOM 1875 O O . SER A 1 241 ? 19.432 0.312 -19.954 1.00 93.75 241 SER A O 1
ATOM 1877 N N . ALA A 1 242 ? 17.879 -1.150 -19.268 1.00 92.31 242 ALA A N 1
ATOM 1878 C CA . ALA A 1 242 ? 18.812 -2.077 -18.621 1.00 92.31 242 ALA A CA 1
ATOM 1879 C C . ALA A 1 242 ? 19.007 -3.395 -19.388 1.00 92.31 242 ALA A C 1
ATOM 1881 O O . ALA A 1 242 ? 20.133 -3.864 -19.476 1.00 92.31 242 ALA A O 1
ATOM 1882 N N . CYS A 1 243 ? 17.942 -3.999 -19.930 1.00 93.81 243 CYS A N 1
ATOM 1883 C CA . CYS A 1 243 ? 18.025 -5.311 -20.593 1.00 93.81 243 CYS A CA 1
ATOM 1884 C C . CYS A 1 243 ? 17.615 -5.313 -22.072 1.00 93.81 243 CYS A C 1
ATOM 1886 O O . CYS A 1 243 ? 17.579 -6.372 -22.687 1.00 93.81 243 CYS A O 1
ATOM 1888 N N . GLY A 1 244 ? 17.220 -4.172 -22.641 1.00 93.00 244 GLY A N 1
ATOM 1889 C CA . GLY A 1 244 ? 16.770 -4.063 -24.034 1.00 93.00 244 GLY A CA 1
ATOM 1890 C C . GLY A 1 244 ? 15.373 -4.628 -24.323 1.00 93.00 244 GLY A C 1
ATOM 1891 O O . GLY A 1 244 ? 14.789 -4.279 -25.344 1.00 93.00 244 GLY A O 1
ATOM 1892 N N . MET A 1 245 ? 14.788 -5.434 -23.426 1.00 93.00 245 MET A N 1
ATOM 1893 C CA . MET A 1 245 ? 13.465 -6.041 -23.628 1.00 93.00 245 MET A CA 1
ATOM 1894 C C . MET A 1 245 ? 12.389 -4.989 -23.919 1.00 93.00 245 MET A C 1
ATOM 1896 O O . MET A 1 245 ? 12.204 -4.035 -23.156 1.00 93.00 245 MET A O 1
ATOM 1900 N N . GLU A 1 246 ? 11.636 -5.204 -24.995 1.00 92.25 246 GLU A N 1
ATOM 1901 C CA . GLU A 1 246 ? 10.556 -4.317 -25.402 1.00 92.25 246 GLU A CA 1
ATOM 1902 C C . GLU A 1 246 ? 9.233 -4.682 -24.730 1.00 92.25 246 GLU A C 1
ATOM 1904 O O . GLU A 1 246 ? 8.756 -5.813 -24.806 1.00 92.25 246 GLU A O 1
ATOM 1909 N N . GLN A 1 247 ? 8.593 -3.695 -24.108 1.00 87.31 247 GLN A N 1
ATOM 1910 C CA . GLN A 1 247 ? 7.267 -3.849 -23.517 1.00 87.31 247 GLN A CA 1
ATOM 1911 C C . GLN A 1 247 ? 6.401 -2.620 -23.786 1.00 87.31 247 GLN A C 1
ATOM 1913 O O . GLN A 1 247 ? 6.877 -1.497 -23.963 1.00 87.31 247 GLN A O 1
ATOM 1918 N N . ARG A 1 248 ? 5.081 -2.826 -23.812 1.00 87.19 248 ARG A N 1
ATOM 1919 C CA . ARG A 1 248 ? 4.118 -1.726 -23.914 1.00 87.19 248 ARG A CA 1
ATOM 1920 C C . ARG A 1 248 ? 3.896 -1.093 -22.544 1.00 87.19 248 ARG A C 1
ATOM 1922 O O . ARG A 1 248 ? 3.141 -1.625 -21.731 1.00 87.19 248 ARG A O 1
ATOM 1929 N N . SER A 1 249 ? 4.474 0.084 -22.329 1.00 83.62 249 SER A N 1
ATOM 1930 C CA . SER A 1 249 ? 4.342 0.846 -21.084 1.00 83.62 249 SER A CA 1
ATOM 1931 C C . SER A 1 249 ? 3.845 2.272 -21.344 1.00 83.62 249 SER A C 1
ATOM 1933 O O . SER A 1 249 ? 3.981 2.822 -22.439 1.00 83.62 249 SER A O 1
ATOM 1935 N N . ARG A 1 250 ? 3.210 2.859 -20.326 1.00 81.44 250 ARG A N 1
ATOM 1936 C CA . ARG A 1 250 ? 2.890 4.297 -20.254 1.00 81.44 250 ARG A CA 1
ATOM 1937 C C . ARG A 1 250 ? 3.894 5.055 -19.395 1.00 81.44 250 ARG A C 1
ATOM 1939 O O . ARG A 1 250 ? 3.892 6.275 -19.409 1.00 81.44 250 ARG A O 1
ATOM 1946 N N . ILE A 1 251 ? 4.714 4.338 -18.639 1.00 80.44 251 ILE A N 1
ATOM 1947 C CA . ILE A 1 251 ? 5.482 4.882 -17.529 1.00 80.44 251 ILE A CA 1
ATOM 1948 C C . ILE A 1 251 ? 6.956 4.841 -17.887 1.00 80.44 251 ILE A C 1
ATOM 1950 O O . ILE A 1 251 ? 7.468 3.792 -18.277 1.00 80.44 251 ILE A O 1
ATOM 1954 N N . LEU A 1 252 ? 7.602 5.996 -17.784 1.00 85.94 252 LEU A N 1
ATOM 1955 C CA . LEU A 1 252 ? 9.022 6.219 -18.031 1.00 85.94 252 LEU A CA 1
ATOM 1956 C C . LEU A 1 252 ? 9.471 7.474 -17.281 1.00 85.94 252 LEU A C 1
ATOM 1958 O O . LEU A 1 252 ? 8.662 8.325 -16.941 1.00 85.94 252 LEU A O 1
ATOM 1962 N N . CYS A 1 253 ? 10.759 7.617 -17.032 1.00 85.44 253 CYS A N 1
ATOM 1963 C CA . CYS A 1 253 ? 11.343 8.823 -16.457 1.00 85.44 253 CYS A CA 1
ATOM 1964 C C . CYS A 1 253 ? 11.142 10.059 -17.362 1.00 85.44 253 CYS A C 1
ATOM 1966 O O . CYS A 1 253 ? 11.065 9.922 -18.584 1.00 85.44 253 CYS A O 1
ATOM 1968 N N . SER A 1 254 ? 11.138 11.275 -16.791 1.00 80.88 254 SER A N 1
ATOM 1969 C CA . SER A 1 254 ? 11.148 12.543 -17.560 1.00 80.88 254 SER A CA 1
ATOM 1970 C C . SER A 1 254 ? 12.270 12.621 -18.599 1.00 80.88 254 SER A C 1
ATOM 1972 O O . SER A 1 254 ? 12.113 13.271 -19.626 1.00 80.88 254 SER A O 1
ATOM 1974 N N . ASN A 1 255 ? 13.383 11.930 -18.357 1.00 84.50 255 ASN A N 1
ATOM 1975 C CA . ASN A 1 255 ? 14.541 11.895 -19.249 1.00 84.50 255 ASN A CA 1
ATOM 1976 C C . ASN A 1 255 ? 14.476 10.743 -20.269 1.00 84.50 255 ASN A C 1
ATOM 1978 O O . ASN A 1 255 ? 15.416 10.539 -21.025 1.00 84.50 255 ASN A O 1
ATOM 1982 N N . GLY A 1 256 ? 13.362 10.005 -20.325 1.00 86.00 256 GLY A N 1
ATOM 1983 C CA . GLY A 1 256 ? 13.112 8.969 -21.329 1.00 86.00 256 GLY A CA 1
ATOM 1984 C C . GLY A 1 256 ? 13.449 7.542 -20.892 1.00 86.00 256 GLY A C 1
ATOM 1985 O O . GLY A 1 256 ? 13.072 6.604 -21.589 1.00 86.00 256 GLY A O 1
ATOM 1986 N N . HIS A 1 257 ? 14.093 7.352 -19.737 1.00 89.44 257 HIS A N 1
ATOM 1987 C CA . HIS A 1 257 ? 14.445 6.020 -19.246 1.00 89.44 257 HIS A CA 1
ATOM 1988 C C . HIS A 1 257 ? 13.209 5.179 -18.926 1.00 89.44 257 HIS A C 1
ATOM 1990 O O . HIS A 1 257 ? 12.361 5.579 -18.124 1.00 89.44 257 HIS A O 1
ATOM 1996 N N . TYR A 1 258 ? 13.145 3.983 -19.497 1.00 90.81 258 TYR A N 1
ATOM 1997 C CA . TYR A 1 258 ? 12.151 2.975 -19.159 1.00 90.81 258 TYR A CA 1
ATOM 1998 C C . TYR A 1 258 ? 12.861 1.770 -18.552 1.00 90.81 258 TYR A C 1
ATOM 2000 O O . TYR A 1 258 ? 13.843 1.285 -19.101 1.00 90.81 258 TYR A O 1
ATOM 2008 N N . LEU A 1 259 ? 12.360 1.264 -17.429 1.00 89.75 259 LEU A N 1
ATOM 2009 C CA . LEU A 1 259 ? 12.805 -0.008 -16.875 1.00 89.75 259 LEU A CA 1
ATOM 2010 C C . LEU A 1 259 ? 11.619 -0.967 -16.830 1.00 89.75 259 LEU A C 1
ATOM 2012 O O . LEU A 1 259 ? 10.543 -0.620 -16.336 1.00 89.75 259 LEU A O 1
ATOM 2016 N N . CYS A 1 260 ? 11.815 -2.175 -17.354 1.00 87.69 260 CYS A N 1
ATOM 2017 C CA . CYS A 1 260 ? 10.848 -3.249 -17.187 1.00 87.69 260 CYS A CA 1
ATOM 2018 C C . CYS A 1 260 ? 10.814 -3.699 -15.719 1.00 87.69 260 CYS A C 1
ATOM 2020 O O . CYS A 1 260 ? 11.779 -3.519 -14.972 1.00 87.69 260 CYS A O 1
ATOM 2022 N N . LYS A 1 261 ? 9.698 -4.306 -15.308 1.00 83.06 261 LYS A N 1
ATOM 2023 C CA . LYS A 1 261 ? 9.479 -4.733 -13.920 1.00 83.06 261 LYS A CA 1
ATOM 2024 C C . LYS A 1 261 ? 10.612 -5.620 -13.362 1.00 83.06 261 LYS A C 1
ATOM 2026 O O . LYS A 1 261 ? 11.093 -5.285 -12.284 1.00 83.06 261 LYS A O 1
ATOM 2031 N N . PRO A 1 262 ? 11.118 -6.648 -14.081 1.00 86.00 262 PRO A N 1
ATOM 2032 C CA . PRO A 1 262 ? 12.255 -7.439 -13.599 1.00 86.00 262 PRO A CA 1
ATOM 2033 C C . PRO A 1 262 ? 13.510 -6.602 -13.316 1.00 86.00 262 PRO A C 1
ATOM 2035 O O . PRO A 1 262 ? 14.110 -6.733 -12.254 1.00 86.00 262 PRO A O 1
ATOM 2038 N N . CYS A 1 263 ? 13.875 -5.682 -14.217 1.00 88.06 263 CYS A N 1
ATOM 2039 C CA . CYS A 1 263 ? 15.053 -4.832 -14.026 1.00 88.06 263 CYS A CA 1
ATOM 2040 C C . CYS A 1 263 ? 14.881 -3.817 -12.894 1.00 88.06 263 CYS A C 1
ATOM 2042 O O . CYS A 1 263 ? 15.868 -3.450 -12.260 1.00 88.06 263 CYS A O 1
ATOM 2044 N N . ILE A 1 264 ? 13.654 -3.350 -12.646 1.00 85.62 264 ILE A N 1
ATOM 2045 C CA . ILE A 1 264 ? 13.345 -2.511 -11.484 1.00 85.62 264 ILE A CA 1
ATOM 2046 C C . ILE A 1 264 ? 13.573 -3.299 -10.206 1.00 85.62 264 ILE A C 1
ATOM 2048 O O . ILE A 1 264 ? 14.347 -2.855 -9.370 1.00 85.62 264 ILE A O 1
ATOM 2052 N N . MET A 1 265 ? 12.978 -4.486 -10.098 1.00 82.88 265 MET A N 1
ATOM 2053 C CA . MET A 1 265 ? 13.148 -5.342 -8.927 1.00 82.88 265 MET A CA 1
ATOM 2054 C C . MET A 1 265 ? 14.623 -5.657 -8.665 1.00 82.88 265 MET A C 1
ATOM 2056 O O . MET A 1 265 ? 15.092 -5.512 -7.542 1.00 82.88 265 MET A O 1
ATOM 2060 N N . GLU A 1 266 ? 15.381 -6.029 -9.700 1.00 86.50 266 GLU A N 1
ATOM 2061 C CA . GLU A 1 266 ? 16.798 -6.356 -9.546 1.00 86.50 266 GLU A CA 1
ATOM 2062 C C . GLU A 1 266 ? 17.642 -5.144 -9.127 1.00 86.50 266 GLU A C 1
ATOM 2064 O O . GLU A 1 266 ? 18.497 -5.260 -8.249 1.00 86.50 266 GLU A O 1
ATOM 2069 N N . LYS A 1 267 ? 17.399 -3.965 -9.717 1.00 86.38 267 LYS A N 1
ATOM 2070 C CA . LYS A 1 267 ? 18.091 -2.733 -9.314 1.00 86.38 267 LYS A CA 1
ATOM 2071 C C 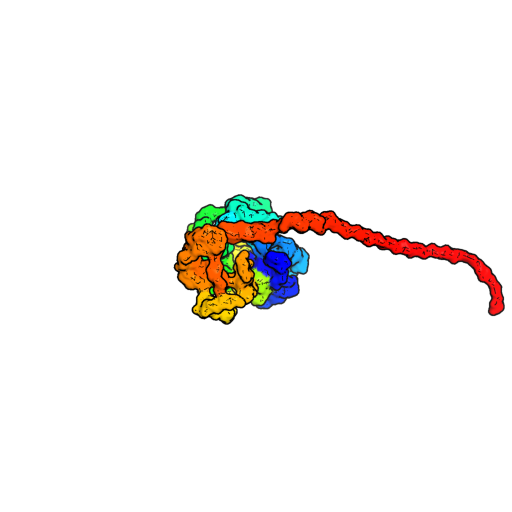. LYS A 1 267 ? 17.733 -2.327 -7.887 1.00 86.38 267 LYS A C 1
ATOM 2073 O O . LYS A 1 267 ? 18.642 -2.002 -7.131 1.00 86.38 267 LYS A O 1
ATOM 2078 N N . THR A 1 268 ? 16.459 -2.384 -7.505 1.00 83.06 268 THR A N 1
ATOM 2079 C CA . THR A 1 268 ? 16.024 -2.082 -6.134 1.00 83.06 268 THR A CA 1
ATOM 2080 C C . THR A 1 268 ? 16.661 -3.048 -5.139 1.00 83.06 268 THR A C 1
ATOM 2082 O O . THR A 1 268 ? 17.235 -2.607 -4.150 1.00 83.06 268 THR A O 1
ATOM 2085 N N . LYS A 1 269 ? 16.688 -4.352 -5.446 1.00 82.94 269 LYS A N 1
ATOM 2086 C CA . LYS A 1 269 ? 17.376 -5.352 -4.619 1.00 82.94 269 LYS A CA 1
ATOM 2087 C C . LYS A 1 269 ? 18.859 -5.016 -4.424 1.00 82.94 269 LYS A C 1
ATOM 2089 O O . LYS A 1 269 ? 19.339 -5.079 -3.299 1.00 82.94 269 LYS A O 1
ATOM 2094 N N . LYS A 1 270 ? 19.563 -4.607 -5.489 1.00 83.25 270 LYS A N 1
ATOM 2095 C CA . LYS A 1 270 ? 20.980 -4.193 -5.425 1.00 83.25 270 LYS A CA 1
ATOM 2096 C C . LYS A 1 270 ? 21.205 -2.943 -4.570 1.00 83.25 270 LYS A C 1
ATOM 2098 O O . LYS A 1 270 ? 22.227 -2.867 -3.901 1.00 83.25 270 LYS A O 1
ATOM 2103 N N . LEU A 1 271 ? 20.274 -1.986 -4.589 1.00 77.69 271 LEU A N 1
ATOM 2104 C CA . LEU A 1 271 ? 20.343 -0.773 -3.762 1.00 77.69 271 LEU A CA 1
ATOM 2105 C C . LEU A 1 271 ? 20.110 -1.058 -2.273 1.00 77.69 271 LEU A C 1
ATOM 2107 O O . LEU A 1 271 ? 20.647 -0.347 -1.432 1.00 77.69 271 LEU A O 1
ATOM 2111 N N . LEU A 1 272 ? 19.309 -2.077 -1.957 1.00 72.56 272 LEU A N 1
ATOM 2112 C CA . LEU A 1 272 ? 19.004 -2.479 -0.581 1.00 72.56 272 LEU A CA 1
ATOM 2113 C C . LEU A 1 272 ? 20.065 -3.412 0.015 1.00 72.56 272 LEU A C 1
ATOM 2115 O O . LEU A 1 272 ? 20.205 -3.487 1.233 1.00 72.56 272 LEU A O 1
ATOM 2119 N N . THR A 1 273 ? 20.829 -4.126 -0.816 1.00 65.12 273 THR A N 1
ATOM 2120 C CA . THR A 1 273 ? 22.003 -4.869 -0.348 1.00 65.12 273 THR A CA 1
ATOM 2121 C C . THR A 1 273 ? 23.156 -3.907 -0.056 1.00 65.12 273 THR A C 1
ATOM 2123 O O . THR A 1 273 ? 23.613 -3.242 -0.986 1.00 65.12 273 THR A O 1
ATOM 2126 N N . PRO A 1 274 ? 23.681 -3.844 1.183 1.00 47.50 274 PRO A N 1
ATOM 2127 C CA . PRO A 1 274 ? 24.838 -3.008 1.480 1.00 47.50 274 PRO A CA 1
ATOM 2128 C C . PRO A 1 274 ? 26.037 -3.442 0.629 1.00 47.50 274 PRO A C 1
ATOM 2130 O O . PRO A 1 274 ? 26.269 -4.641 0.428 1.00 47.50 274 PRO A O 1
ATOM 2133 N N . ALA A 1 275 ? 26.805 -2.471 0.129 1.00 44.44 275 ALA A N 1
ATOM 2134 C CA . ALA A 1 275 ? 28.034 -2.741 -0.608 1.00 44.44 275 ALA A CA 1
ATOM 2135 C C . ALA A 1 275 ? 28.998 -3.589 0.256 1.00 44.44 275 ALA A C 1
ATOM 2137 O O . ALA A 1 275 ? 29.037 -3.410 1.479 1.00 44.44 275 ALA A O 1
ATOM 2138 N N . PRO A 1 276 ? 29.815 -4.487 -0.336 1.00 44.41 276 PRO A N 1
ATOM 2139 C CA . PRO A 1 276 ? 30.735 -5.353 0.415 1.00 44.41 276 PRO A CA 1
ATOM 2140 C C . PRO A 1 276 ? 31.659 -4.598 1.387 1.00 44.41 276 PRO A C 1
ATOM 2142 O O . PRO A 1 276 ? 32.092 -5.157 2.390 1.00 44.41 276 PRO A O 1
ATOM 2145 N N . THR A 1 277 ? 31.919 -3.316 1.125 1.00 42.09 277 THR A N 1
ATOM 2146 C CA . THR A 1 277 ? 32.793 -2.439 1.910 1.00 42.09 277 THR A CA 1
ATOM 2147 C C . THR A 1 277 ? 32.163 -1.867 3.187 1.00 42.09 277 THR A C 1
ATOM 2149 O O . THR A 1 277 ? 32.889 -1.294 3.992 1.00 42.09 277 THR A O 1
ATOM 2152 N N . GLU A 1 278 ? 30.854 -2.022 3.420 1.00 40.25 278 GLU A N 1
ATOM 2153 C CA . GLU A 1 278 ? 30.191 -1.516 4.641 1.00 40.25 278 GLU A CA 1
ATOM 2154 C C . GLU A 1 278 ? 29.951 -2.588 5.714 1.00 40.25 278 GLU A C 1
ATOM 2156 O O . GLU A 1 278 ? 29.709 -2.263 6.878 1.00 40.25 278 GLU A O 1
ATOM 2161 N N . ARG A 1 279 ? 30.120 -3.878 5.382 1.00 42.75 279 ARG A N 1
ATOM 2162 C CA . ARG A 1 279 ? 30.021 -4.973 6.367 1.00 42.75 279 ARG A CA 1
ATOM 2163 C C . ARG A 1 279 ? 31.086 -4.908 7.468 1.00 42.75 279 ARG A C 1
ATOM 2165 O O . ARG A 1 279 ? 30.859 -5.465 8.538 1.00 42.75 279 ARG A O 1
ATOM 2172 N N . SER A 1 280 ? 32.210 -4.226 7.243 1.00 38.03 280 SER A N 1
ATOM 2173 C CA . SER A 1 280 ? 33.288 -4.090 8.234 1.00 38.03 280 SER A CA 1
ATOM 2174 C C . SER A 1 280 ? 33.122 -2.909 9.199 1.00 38.03 280 SER A C 1
ATOM 2176 O O . SER A 1 280 ? 33.867 -2.836 10.169 1.00 38.03 280 SER A O 1
ATOM 2178 N N . LYS A 1 281 ? 32.146 -2.009 8.990 1.00 39.34 281 LYS A N 1
ATOM 2179 C CA . LYS A 1 281 ? 31.932 -0.828 9.857 1.00 39.34 281 LYS A CA 1
ATOM 2180 C C . LYS A 1 281 ? 30.728 -0.933 10.799 1.00 39.34 281 LYS A C 1
ATOM 2182 O O . LYS A 1 281 ? 30.579 -0.106 11.686 1.00 39.34 281 LYS A O 1
ATOM 2187 N N . LEU A 1 282 ? 29.903 -1.971 10.652 1.00 41.19 282 LEU A N 1
ATOM 2188 C CA . LEU A 1 282 ? 28.730 -2.234 11.503 1.00 41.19 282 LEU A CA 1
ATOM 2189 C C . LEU A 1 282 ? 28.994 -3.263 12.620 1.00 41.19 282 LEU A C 1
ATOM 2191 O O . LEU A 1 282 ? 28.060 -3.770 13.236 1.00 41.19 282 LEU A O 1
ATOM 2195 N N . ARG A 1 283 ? 30.265 -3.576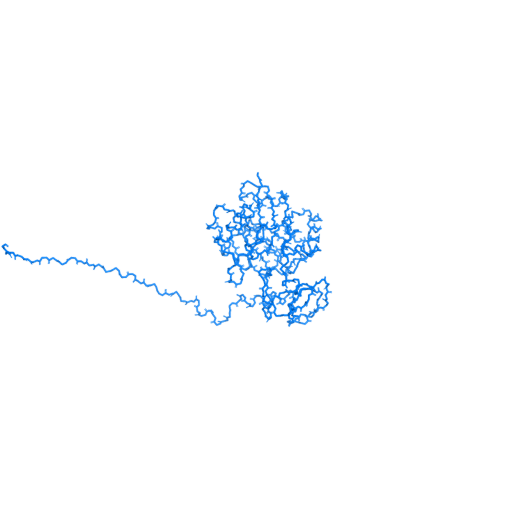 12.905 1.00 38.44 283 ARG A N 1
ATOM 2196 C CA . ARG A 1 283 ? 30.677 -4.433 14.029 1.00 38.44 283 ARG A CA 1
ATOM 2197 C C . ARG A 1 283 ? 31.772 -3.783 14.872 1.00 38.44 283 ARG A C 1
ATOM 2199 O O . ARG A 1 283 ? 32.845 -4.343 15.039 1.00 38.44 283 ARG A O 1
ATOM 2206 N N . THR A 1 284 ? 31.466 -2.637 15.454 1.00 32.12 284 THR A N 1
ATOM 2207 C CA . THR A 1 284 ? 32.090 -2.207 16.708 1.00 32.12 284 THR A CA 1
ATOM 2208 C C . THR A 1 284 ? 31.021 -1.492 17.530 1.00 32.12 284 THR A C 1
ATOM 2210 O O . THR A 1 284 ? 30.569 -0.419 17.132 1.00 32.12 284 THR A O 1
ATOM 2213 N N . PRO A 1 285 ? 30.565 -2.058 18.661 1.00 35.06 285 PRO A N 1
ATOM 2214 C CA . PRO A 1 285 ? 29.920 -1.245 19.679 1.00 35.06 285 PRO A CA 1
ATOM 2215 C C . PRO A 1 285 ? 30.949 -0.206 20.133 1.00 35.06 285 PRO A C 1
ATOM 2217 O O . PRO A 1 285 ? 32.095 -0.562 20.416 1.00 35.06 285 PRO A O 1
ATOM 2220 N N . ALA A 1 286 ? 30.565 1.069 20.177 1.00 33.00 286 ALA A N 1
ATOM 2221 C CA . ALA A 1 286 ? 31.362 2.069 20.875 1.00 33.00 286 ALA A CA 1
ATOM 2222 C C . ALA A 1 286 ? 31.588 1.584 22.324 1.00 33.00 286 ALA A C 1
ATOM 2224 O O . ALA A 1 286 ? 30.637 1.087 22.938 1.00 33.00 286 ALA A O 1
ATOM 2225 N N . PRO A 1 287 ? 32.816 1.653 22.869 1.00 32.78 287 PRO A N 1
ATOM 2226 C CA . PRO A 1 287 ? 33.052 1.268 24.250 1.00 32.78 287 PRO A CA 1
ATOM 2227 C C . PRO A 1 287 ? 32.230 2.177 25.168 1.00 32.78 287 PRO A C 1
ATOM 2229 O O . PRO A 1 287 ? 32.207 3.394 24.994 1.00 32.78 287 PRO A O 1
ATOM 2232 N N . ALA A 1 288 ? 31.532 1.557 26.118 1.00 35.28 288 ALA A N 1
ATOM 2233 C CA . ALA A 1 288 ? 30.772 2.244 27.146 1.00 35.28 288 ALA A CA 1
ATOM 2234 C C . ALA A 1 288 ? 31.692 3.211 27.905 1.00 35.28 288 ALA A C 1
ATOM 2236 O O . ALA A 1 288 ? 32.659 2.782 28.537 1.00 35.28 288 ALA A O 1
ATOM 2237 N N . GLU A 1 289 ? 31.391 4.508 27.850 1.00 32.00 289 GLU A N 1
ATOM 2238 C CA . GLU A 1 289 ? 31.985 5.473 28.766 1.00 32.00 289 GLU A CA 1
ATOM 2239 C C . GLU A 1 289 ? 31.561 5.097 30.187 1.00 32.00 289 GLU A C 1
ATOM 2241 O O . GLU A 1 289 ? 30.404 5.215 30.589 1.00 32.00 289 GLU A O 1
ATOM 2246 N N . SER A 1 290 ? 32.525 4.577 30.942 1.00 33.91 290 SER A N 1
ATOM 2247 C CA . SER A 1 290 ? 32.393 4.297 32.359 1.00 33.91 290 SER A CA 1
ATOM 2248 C C . SER A 1 290 ? 32.164 5.608 33.110 1.00 33.91 290 SER A C 1
ATOM 2250 O O . SER A 1 290 ? 33.075 6.433 33.221 1.00 33.91 290 SER A O 1
ATOM 2252 N N . SER A 1 291 ? 30.972 5.777 33.675 1.00 33.75 291 SER A N 1
ATOM 2253 C CA . SER A 1 291 ? 30.706 6.764 34.715 1.00 33.75 291 SER A CA 1
ATOM 2254 C C . SER A 1 291 ? 31.592 6.458 35.928 1.00 33.75 291 SER A C 1
ATOM 2256 O O . SER A 1 291 ? 31.279 5.585 36.741 1.00 33.75 291 SER A O 1
ATOM 2258 N N . LYS A 1 292 ? 32.724 7.155 36.053 1.00 33.16 292 LYS A N 1
ATOM 2259 C CA . LYS A 1 292 ? 33.497 7.177 37.295 1.00 33.16 292 LYS A CA 1
ATOM 2260 C C . LYS A 1 292 ? 32.721 8.003 38.318 1.00 33.16 292 LYS A C 1
ATOM 2262 O O . LYS A 1 292 ? 32.740 9.229 38.280 1.00 33.16 292 LYS A O 1
ATOM 2267 N N . LEU A 1 293 ? 32.038 7.309 39.229 1.00 30.64 293 LEU A N 1
ATOM 2268 C CA . LEU A 1 293 ? 31.685 7.852 40.536 1.00 30.64 293 LEU A CA 1
ATOM 2269 C C . LEU A 1 293 ? 32.985 8.288 41.226 1.00 30.64 293 LEU A C 1
ATOM 2271 O O . LEU A 1 293 ? 33.795 7.446 41.608 1.00 30.64 293 LEU A O 1
ATOM 2275 N N . HIS A 1 294 ? 33.174 9.592 41.408 1.00 34.50 294 HIS A N 1
ATOM 2276 C CA . HIS A 1 294 ? 34.086 10.096 42.426 1.00 34.50 294 HIS A CA 1
ATOM 2277 C C . HIS A 1 294 ? 33.337 10.150 43.757 1.00 34.50 294 HIS A C 1
ATOM 2279 O O . HIS A 1 294 ? 32.583 11.074 44.045 1.00 34.50 294 HIS A O 1
ATOM 2285 N N . THR A 1 295 ? 33.556 9.120 44.566 1.00 31.83 295 THR A N 1
ATOM 2286 C CA . THR A 1 295 ? 33.394 9.154 46.018 1.00 31.83 295 THR A CA 1
ATOM 2287 C C . THR A 1 295 ? 34.413 10.129 46.607 1.00 31.83 295 THR A C 1
ATOM 2289 O O . THR A 1 295 ? 35.615 9.866 46.553 1.00 31.83 295 THR A O 1
ATOM 2292 N N . LEU A 1 296 ? 33.950 11.238 47.183 1.00 33.06 296 LEU A N 1
ATOM 2293 C CA . LEU A 1 296 ? 34.727 12.012 48.150 1.00 33.06 296 LEU A CA 1
ATOM 2294 C C . LEU A 1 296 ? 34.378 11.492 49.547 1.00 33.06 296 LEU A C 1
ATOM 2296 O O . LEU A 1 296 ? 33.252 11.641 50.016 1.00 33.06 296 LEU A O 1
ATOM 2300 N N . ALA A 1 297 ? 35.345 10.823 50.170 1.00 33.59 297 ALA A N 1
ATOM 2301 C CA . ALA A 1 297 ? 35.313 10.453 51.578 1.00 33.59 297 ALA A CA 1
ATOM 2302 C C . ALA A 1 297 ? 35.670 11.672 52.459 1.00 33.59 297 ALA A C 1
ATOM 2304 O O . ALA A 1 297 ? 36.429 12.537 52.014 1.00 33.59 297 ALA A O 1
ATOM 2305 N N . PRO A 1 298 ? 35.167 11.746 53.703 1.00 35.62 298 PRO A N 1
ATOM 2306 C CA . PRO A 1 298 ? 35.455 12.840 54.620 1.00 35.62 298 PRO A CA 1
ATOM 2307 C C . PRO A 1 298 ? 36.812 12.628 55.307 1.00 35.62 298 PRO A C 1
ATOM 2309 O O . PRO A 1 298 ? 37.053 11.592 55.926 1.00 35.62 298 PRO A O 1
ATOM 2312 N N . THR A 1 299 ? 37.697 13.622 55.242 1.00 37.81 299 THR A N 1
ATOM 2313 C CA . THR A 1 299 ? 38.897 13.685 56.087 1.00 37.81 299 THR A CA 1
ATOM 2314 C C . THR A 1 299 ? 38.526 14.255 57.451 1.00 37.81 299 THR A C 1
ATOM 2316 O O . THR A 1 299 ? 37.971 15.348 57.550 1.00 37.81 299 THR A O 1
ATOM 2319 N N . GLY A 1 300 ? 38.810 13.494 58.506 1.00 33.84 300 GLY A N 1
ATOM 2320 C CA . GLY A 1 300 ? 38.572 13.893 59.886 1.00 33.84 300 GLY A CA 1
ATOM 2321 C C . GLY A 1 300 ? 39.685 14.744 60.508 1.00 33.84 300 GLY A C 1
ATOM 2322 O O . GLY A 1 300 ? 40.837 14.669 60.103 1.00 33.84 300 GLY A O 1
ATOM 2323 N N . ARG A 1 301 ? 39.265 15.442 61.574 1.00 35.59 301 ARG A N 1
ATOM 2324 C CA . ARG A 1 301 ? 39.980 15.891 62.788 1.00 35.59 301 ARG A CA 1
ATOM 2325 C C . ARG A 1 301 ? 41.224 16.780 62.663 1.00 35.59 301 ARG A C 1
ATOM 2327 O O . ARG A 1 301 ? 42.274 16.339 62.220 1.00 35.59 301 ARG A O 1
ATOM 2334 N N . GLY A 1 302 ? 41.154 17.908 63.375 1.00 33.16 302 GLY A N 1
ATOM 2335 C CA . GLY A 1 302 ? 42.279 18.407 64.165 1.00 33.16 302 GLY A CA 1
ATOM 2336 C C . GLY A 1 302 ? 42.152 19.869 64.590 1.00 33.16 302 GLY A C 1
ATOM 2337 O O . GLY A 1 302 ? 42.399 20.719 63.754 1.00 33.16 302 GLY A O 1
ATOM 2338 N N . GLN A 1 303 ? 41.868 20.084 65.890 1.00 39.75 303 GLN A N 1
ATOM 2339 C CA . GLN A 1 303 ? 42.323 21.210 66.743 1.00 39.75 303 GLN A CA 1
ATOM 2340 C C . GLN A 1 303 ? 41.768 22.610 66.376 1.00 39.75 303 GLN A C 1
ATOM 2342 O O . GLN A 1 303 ? 41.666 22.960 65.216 1.00 39.75 303 GLN A O 1
ATOM 2347 N N . GLY A 1 304 ? 41.322 23.487 67.271 1.00 34.72 304 GLY A N 1
ATOM 2348 C CA . GLY A 1 304 ? 41.577 23.679 68.693 1.00 34.72 304 GLY A CA 1
ATOM 2349 C C . GLY A 1 304 ? 41.815 25.184 68.900 1.00 34.72 304 GLY A C 1
ATOM 2350 O O . GLY A 1 304 ? 42.677 25.731 68.229 1.00 34.72 304 GLY A O 1
ATOM 2351 N N . GLU A 1 305 ? 41.052 25.785 69.819 1.00 40.47 305 GLU A N 1
ATOM 2352 C CA . GLU A 1 305 ? 41.382 26.994 70.607 1.00 40.47 305 GLU A CA 1
ATOM 2353 C C . GLU A 1 305 ? 41.400 28.386 69.938 1.00 40.47 305 GLU A C 1
ATOM 2355 O O . GLU A 1 305 ? 41.964 28.589 68.868 1.00 40.47 305 GLU A O 1
ATOM 2360 N N . GLY A 1 306 ? 40.844 29.369 70.664 1.00 39.38 306 GLY A N 1
ATOM 2361 C CA . GLY A 1 306 ? 41.256 30.775 70.570 1.00 39.38 306 GLY A CA 1
ATOM 2362 C C . GLY A 1 306 ? 40.137 31.817 70.497 1.00 39.38 306 GLY A C 1
ATOM 2363 O O . GLY A 1 306 ? 39.833 32.256 69.397 1.00 39.38 306 GLY A O 1
ATOM 2364 N N . GLU A 1 307 ? 39.629 32.205 71.677 1.00 39.44 307 GLU A N 1
ATOM 2365 C CA . GLU A 1 307 ? 39.017 33.506 72.068 1.00 39.44 307 GLU A CA 1
ATOM 2366 C C . GLU A 1 307 ? 37.756 34.051 71.363 1.00 39.44 307 GLU A C 1
ATOM 2368 O O . GLU A 1 307 ? 37.780 34.409 70.167 1.00 39.44 307 GLU A O 1
#

Secondary structure (DSSP, 8-state):
--EEEEEEE-SEETTEE---HHHHHHHHHHHT-SEEEEEEES--HHHHHHHHH--SSEEEEEEEEEETTEEEEEES-SSPPPTTS-HHHHHHHHHHTT-EEEE-STTSTTS-GGGGGTS--SEEEEEESTTTT-HHHHHHHHHHHHHHT--EEEE--BS-TTTTTSSEEEE--SSGGGHHHHHHTT-EEEE--PPP--HHHHHHHHH---SPPPPTT-S---TTT-PPEEEEEEEEEEE-TTT--EEEEEEEETTS----HHHHHHHHHHHHSPPTTTTTTS--PPPP--------PPPP-------

pLDDT: mean 83.22, std 19.65, range [30.64, 98.75]